Protein AF-A0A7W9F3B0-F1 (afdb_monomer)

Mean predicted aligned error: 16.73 Å

Sequence (285 aa):
MFGFSFVMSVLSQIEAAGILVLMAGGVAWFCYAWRKRARRHVDLPSSPHMRTPRAAGETGALSTGRYDLSVAEVGRRVARLALFAVLLFLMASTVSAMAPLWLLGIVVFALAILTVARLFGDRTMLRFDDRTLTVRGLLGEATMRWDDVGDMVIRKASFLSLPTLFSSGTRRNIQVTARINRLGGPERLLIPYPLLGIGEDGLVELYETLTTVLAGGSPPAVVSGTADVAPTAPNARGDDTASTPFDPDGSISRYLAGRDQATLIPRQEVTSTSRPMFGRKTIRH

pLDDT: mean 71.01, std 18.75, range [35.59, 96.12]

Secondary structure (DSSP, 8-state):
-HHHHHHHHHHTT-SHHHHHHHHHHHHHHHHHHHHHHHHTTTTS------PPPSSTT-GGGTTTTEEE--HHHHHHHHHHHHHHHHHHHHHHHH-TT-HHHHHHHHHHHHHHHHHHHHHHS--EEEEE-SSEEEEE-SS-EEEEEGGGEEEEEEEE--TT-HHHHHHHSSSEEEEEEES--TTSS-SEEEE-HHHHT--HHHHHHHHHHHHHHHTTPPPP-------------S-------------HHHHHHHHHHHHHHHHTS--------------------

Solvent-accessible surface area (backbone atoms only — not comparable to full-atom values): 16862 Å² total; per-residue (Å²): 113,72,68,58,55,50,52,50,54,44,65,75,65,54,52,70,67,44,53,52,52,50,48,52,50,49,51,53,49,50,54,50,54,47,54,56,51,55,63,73,64,61,87,53,84,77,70,77,86,74,77,75,63,91,48,94,78,54,75,79,40,74,87,63,40,50,43,49,52,26,66,67,47,42,50,54,49,33,52,54,32,40,53,51,16,53,51,30,43,56,60,24,63,79,37,86,88,33,57,70,45,38,55,50,16,51,53,38,35,52,51,24,50,46,54,52,53,38,67,76,52,74,41,59,34,35,38,36,58,99,59,38,42,33,36,40,38,63,77,47,75,41,48,37,43,48,93,31,55,72,48,77,45,82,42,75,52,58,97,80,43,55,69,50,36,52,38,35,70,38,47,49,24,43,36,39,32,30,86,55,38,92,74,75,38,65,44,63,46,56,43,33,49,66,42,43,53,47,55,72,69,52,47,51,52,50,50,53,45,56,51,33,44,62,70,70,40,77,62,81,79,74,77,70,82,70,72,81,72,69,91,69,78,96,82,80,92,76,88,79,92,71,79,80,74,90,54,69,66,67,50,53,52,51,52,50,52,52,52,56,54,61,71,64,56,76,76,77,76,77,73,82,75,73,80,85,88,80,80,86,80,81,87,75,135

Radius of gyration: 26.42 Å; Cα contacts (8 Å, |Δi|>4): 288; chains: 1; bounding box: 61×102×73 Å

Foldseek 3Di:
DVVVVVVVVLVVPDQLVSVVVVLVVVLVVVLVVLLVVQVVPVPPPDDPDDDQPPDPPPPPCQPFVWFFFDPVLLVVQLVVLLVQLVVLSVVCSVPVVPPVSPVVSVLSNVLSSLSVSCVSHGRTQWTDDLFKTWGAFSVGIFMATLVQFDDWDWFQADPPPSVLCRGHVHRTFTWTAGPDGPVPGDRIDTRPVSRSVDDPVVVVVSVVQSVCSSLSHDRPPPPPPPPPPPCDDDDDDDDDPDDDDDDPVVVVVVVVVSVVVSVPPPPPPPPPPDDPDDDPDDDDD

Organism: NCBI:txid1843237

Structure (mmCIF, N/CA/C/O backbone):
data_AF-A0A7W9F3B0-F1
#
_entry.id   AF-A0A7W9F3B0-F1
#
loop_
_atom_site.group_PDB
_atom_site.id
_atom_site.type_symbol
_atom_site.label_atom_id
_atom_site.label_alt_id
_atom_site.label_comp_id
_atom_site.label_asym_id
_atom_site.label_entity_id
_atom_site.label_seq_id
_atom_site.pdbx_PDB_ins_code
_atom_site.Cartn_x
_atom_site.Cartn_y
_atom_site.Cartn_z
_atom_site.occupancy
_atom_site.B_iso_or_equiv
_atom_site.auth_seq_id
_atom_site.auth_comp_id
_atom_site.auth_asym_id
_atom_site.auth_atom_id
_atom_site.pdbx_PDB_model_num
ATOM 1 N N . MET A 1 1 ? 1.883 -15.053 -37.258 1.0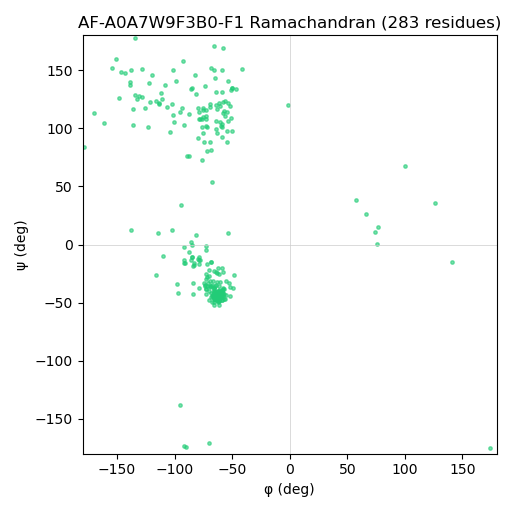0 48.94 1 MET A N 1
ATOM 2 C CA . MET A 1 1 ? 3.329 -15.374 -37.296 1.00 48.94 1 MET A CA 1
ATOM 3 C C . MET A 1 1 ? 4.239 -14.144 -37.227 1.00 48.94 1 MET A C 1
ATOM 5 O O . MET A 1 1 ? 5.239 -14.229 -36.534 1.00 48.94 1 MET A O 1
ATOM 9 N N . PHE A 1 2 ? 3.876 -12.987 -37.799 1.00 44.97 2 PHE A N 1
ATOM 10 C CA . PHE A 1 2 ? 4.679 -11.746 -37.725 1.00 44.97 2 PHE A CA 1
ATOM 11 C C . PHE A 1 2 ? 5.046 -11.250 -36.308 1.00 44.97 2 PHE A C 1
ATOM 13 O O . PHE A 1 2 ? 6.123 -10.698 -36.116 1.00 44.97 2 PHE A O 1
ATOM 20 N N . GLY A 1 3 ? 4.204 -11.488 -35.296 1.00 47.28 3 GLY A N 1
ATOM 21 C CA . GLY A 1 3 ? 4.498 -11.066 -33.919 1.00 47.28 3 GLY A CA 1
ATOM 22 C C . GLY A 1 3 ? 5.648 -11.831 -33.250 1.00 47.28 3 GLY A C 1
ATOM 23 O O . GLY A 1 3 ? 6.372 -11.253 -32.450 1.00 47.28 3 GLY A O 1
ATOM 24 N N . PHE A 1 4 ? 5.860 -13.108 -33.592 1.00 50.44 4 PHE A N 1
ATOM 25 C CA . PHE A 1 4 ? 6.901 -13.930 -32.961 1.00 50.44 4 PHE A CA 1
ATOM 26 C C . PHE A 1 4 ? 8.288 -13.615 -33.532 1.00 50.44 4 PHE A C 1
ATOM 28 O O . PHE A 1 4 ? 9.256 -13.520 -32.786 1.00 50.44 4 PHE A O 1
ATOM 35 N N . SER A 1 5 ? 8.369 -13.357 -34.840 1.00 47.69 5 SER A N 1
ATOM 36 C CA . SER A 1 5 ? 9.594 -12.915 -35.514 1.00 47.69 5 SER A CA 1
ATOM 37 C C . SER A 1 5 ? 10.035 -11.526 -35.047 1.00 47.69 5 SER A C 1
ATOM 39 O O . SER A 1 5 ? 11.224 -11.306 -34.861 1.00 47.69 5 SER A O 1
ATOM 41 N N . PHE A 1 6 ? 9.092 -10.612 -34.786 1.00 60.94 6 PHE A N 1
ATOM 42 C CA . PHE A 1 6 ? 9.395 -9.305 -34.193 1.00 60.94 6 PHE A CA 1
ATOM 43 C C . PHE A 1 6 ? 9.907 -9.442 -32.754 1.00 60.94 6 PHE A C 1
ATOM 45 O O . PHE A 1 6 ? 10.921 -8.852 -32.409 1.00 60.94 6 PHE A O 1
ATOM 52 N N . VAL A 1 7 ? 9.264 -10.275 -31.929 1.00 58.03 7 VAL A N 1
ATOM 53 C CA . VAL A 1 7 ? 9.712 -10.531 -30.551 1.00 58.03 7 VAL A CA 1
ATOM 54 C C . VAL A 1 7 ? 11.103 -11.171 -30.529 1.00 58.03 7 VAL A C 1
ATOM 56 O O . VAL A 1 7 ? 11.952 -10.708 -29.775 1.00 58.03 7 VAL A O 1
ATOM 59 N N . MET A 1 8 ? 11.370 -12.155 -31.394 1.00 53.88 8 MET A N 1
ATOM 60 C CA . MET A 1 8 ? 12.686 -12.800 -31.514 1.00 53.88 8 MET A CA 1
ATOM 61 C C . MET A 1 8 ? 13.760 -11.872 -32.102 1.00 53.88 8 MET A C 1
ATOM 63 O O . MET A 1 8 ? 14.898 -11.916 -31.650 1.00 53.88 8 MET A O 1
ATOM 67 N N . SER A 1 9 ? 13.407 -11.001 -33.053 1.00 50.78 9 SER A N 1
ATOM 68 C CA . SER A 1 9 ? 14.321 -10.005 -33.634 1.00 50.78 9 SER A CA 1
ATOM 69 C C . SER A 1 9 ? 14.650 -8.877 -32.661 1.00 50.78 9 SER A C 1
ATOM 71 O O . SER A 1 9 ? 15.774 -8.381 -32.665 1.00 50.78 9 SER A O 1
ATOM 73 N N . VAL A 1 10 ? 13.686 -8.472 -31.828 1.00 53.53 10 VAL A N 1
ATOM 74 C CA . VAL A 1 10 ? 13.944 -7.551 -30.723 1.00 53.53 10 VAL A CA 1
ATOM 75 C C . VAL A 1 10 ? 14.859 -8.261 -29.734 1.00 53.53 10 VAL A C 1
ATOM 77 O O . VAL A 1 10 ? 15.932 -7.729 -29.504 1.00 53.53 10 VAL A O 1
ATOM 80 N N . LEU A 1 11 ? 14.523 -9.485 -29.283 1.00 51.19 11 LEU A N 1
ATOM 81 C CA . LEU A 1 11 ? 15.326 -10.348 -28.388 1.00 51.19 11 LEU A CA 1
ATOM 82 C C . LEU A 1 11 ? 16.777 -10.571 -28.837 1.00 51.19 11 LEU A C 1
ATOM 84 O O . LEU A 1 11 ? 17.661 -10.596 -27.985 1.00 51.19 11 LEU A O 1
ATOM 88 N N . SER A 1 12 ? 17.042 -10.690 -30.140 1.00 52.50 12 SER A N 1
ATOM 89 C CA . SER A 1 12 ? 18.398 -10.901 -30.662 1.00 52.50 12 SER A CA 1
ATOM 90 C C . SER A 1 12 ? 19.250 -9.628 -30.751 1.00 52.50 12 SER A C 1
ATOM 92 O O . SER A 1 12 ? 20.452 -9.735 -30.972 1.00 52.50 12 SER A O 1
ATOM 94 N N . GLN A 1 13 ? 18.657 -8.437 -30.599 1.00 55.41 13 GLN A N 1
ATOM 95 C CA . GLN A 1 13 ? 19.348 -7.135 -30.628 1.00 55.41 13 GLN A CA 1
ATOM 96 C C . GLN A 1 13 ? 19.309 -6.398 -29.277 1.00 55.41 13 GLN A C 1
ATOM 98 O O . GLN A 1 13 ? 19.654 -5.219 -29.207 1.00 55.41 13 GLN A O 1
ATOM 103 N N . ILE A 1 14 ? 18.862 -7.051 -28.198 1.00 51.50 14 ILE A N 1
ATOM 104 C CA . ILE A 1 14 ? 18.608 -6.383 -26.916 1.00 51.50 14 ILE A CA 1
ATOM 105 C C . ILE A 1 14 ? 19.911 -6.035 -26.193 1.00 51.50 14 ILE A C 1
ATOM 107 O O . ILE A 1 14 ? 20.377 -6.740 -25.301 1.00 51.50 14 ILE A O 1
ATOM 111 N N . GLU A 1 15 ? 20.432 -4.859 -26.508 1.00 63.22 15 GLU A N 1
ATOM 112 C CA . GLU A 1 15 ? 21.003 -3.977 -25.497 1.00 63.22 15 GLU A CA 1
ATOM 113 C C . GLU A 1 15 ? 19.889 -3.494 -24.542 1.00 63.22 15 GLU A C 1
ATOM 115 O O . GLU A 1 15 ? 18.695 -3.696 -24.784 1.00 63.22 15 GLU A O 1
ATOM 120 N N . ALA A 1 16 ? 20.246 -2.824 -23.443 1.00 56.97 16 ALA A N 1
ATOM 121 C CA . ALA A 1 16 ? 19.311 -2.391 -22.393 1.00 56.97 16 ALA A CA 1
ATOM 122 C C . ALA A 1 16 ? 18.040 -1.662 -22.901 1.00 56.97 16 ALA A C 1
ATOM 124 O O . ALA A 1 16 ? 16.985 -1.739 -22.263 1.00 56.97 16 ALA A O 1
ATOM 125 N N . ALA A 1 17 ? 18.104 -1.014 -24.070 1.00 60.69 17 ALA A N 1
ATOM 126 C CA . ALA A 1 17 ? 16.976 -0.362 -24.733 1.00 60.69 17 ALA A CA 1
ATOM 127 C C . ALA A 1 17 ? 15.832 -1.325 -25.114 1.00 60.69 17 ALA A C 1
ATOM 129 O O . ALA A 1 17 ? 14.661 -0.987 -24.926 1.00 60.69 17 ALA A O 1
ATOM 130 N N . GLY A 1 18 ? 16.131 -2.543 -25.579 1.00 65.69 18 GLY A N 1
ATOM 131 C CA . GLY A 1 18 ? 15.095 -3.519 -25.945 1.00 65.69 18 GLY A CA 1
ATOM 132 C C . GLY A 1 18 ? 14.290 -4.003 -24.734 1.00 65.69 18 GLY A C 1
ATOM 133 O O . GLY A 1 18 ? 13.083 -4.234 -24.832 1.00 65.69 18 GLY A O 1
ATOM 134 N N . ILE A 1 19 ? 14.927 -4.064 -23.559 1.00 67.44 19 ILE A N 1
ATOM 135 C CA . ILE A 1 19 ? 14.263 -4.460 -22.309 1.00 67.44 19 ILE A CA 1
ATOM 136 C C . ILE A 1 19 ? 13.344 -3.349 -21.818 1.00 67.44 19 ILE A C 1
ATOM 138 O O . ILE A 1 19 ? 12.238 -3.635 -21.368 1.00 67.44 19 ILE A O 1
ATOM 142 N N . LEU A 1 20 ? 13.747 -2.085 -21.966 1.00 64.44 20 LEU A N 1
ATOM 143 C CA . LEU A 1 20 ? 12.882 -0.945 -21.659 1.00 64.44 20 LEU A CA 1
ATOM 144 C C . LEU A 1 20 ? 11.636 -0.920 -22.554 1.00 64.44 20 LEU A C 1
ATOM 146 O O . LEU A 1 20 ? 10.539 -0.678 -22.052 1.00 64.44 20 LEU A O 1
ATOM 150 N N . VAL A 1 21 ? 11.773 -1.229 -23.848 1.00 68.88 21 VAL A N 1
ATOM 151 C CA . VAL A 1 21 ? 10.629 -1.321 -24.772 1.00 68.88 21 VAL A CA 1
ATOM 152 C C . VAL A 1 21 ? 9.710 -2.490 -24.406 1.00 68.88 21 VAL A C 1
ATOM 154 O O . VAL A 1 21 ? 8.493 -2.310 -24.357 1.00 68.88 21 VAL A O 1
ATOM 157 N N . LEU A 1 22 ? 10.262 -3.664 -24.079 1.00 70.12 22 LEU A N 1
ATOM 158 C CA . LEU A 1 22 ? 9.478 -4.811 -23.599 1.00 70.12 22 LEU A CA 1
ATOM 159 C C . LEU A 1 22 ? 8.766 -4.512 -22.278 1.00 70.12 22 LEU A C 1
ATOM 161 O O . LEU A 1 22 ? 7.597 -4.858 -22.119 1.00 70.12 22 LEU A O 1
ATOM 165 N N . MET A 1 23 ? 9.442 -3.835 -21.352 1.00 66.50 23 MET A N 1
ATOM 166 C CA . MET A 1 23 ? 8.874 -3.381 -20.085 1.00 66.50 23 MET A CA 1
ATOM 167 C C . MET A 1 23 ? 7.720 -2.412 -20.333 1.00 66.50 23 MET A C 1
ATOM 169 O O . MET A 1 23 ? 6.619 -2.656 -19.849 1.00 66.50 23 MET A O 1
ATOM 173 N N . ALA A 1 24 ? 7.928 -1.364 -21.135 1.00 67.94 24 ALA A N 1
ATOM 174 C CA . ALA A 1 24 ? 6.897 -0.388 -21.482 1.00 67.94 24 ALA A CA 1
ATOM 175 C C . ALA A 1 24 ? 5.700 -1.038 -22.195 1.00 67.94 24 ALA A C 1
ATOM 177 O O . ALA A 1 24 ? 4.550 -0.772 -21.839 1.00 67.94 24 ALA A O 1
ATOM 178 N N . GLY A 1 25 ? 5.958 -1.940 -23.147 1.00 70.06 25 GLY A N 1
ATOM 179 C CA . GLY A 1 25 ? 4.931 -2.724 -23.830 1.00 70.06 25 GLY A CA 1
ATOM 180 C C . GLY A 1 25 ? 4.165 -3.644 -22.877 1.00 70.06 25 GLY A C 1
ATOM 181 O O . GLY A 1 25 ? 2.937 -3.703 -22.933 1.00 70.06 25 GLY A O 1
ATOM 182 N N . GLY A 1 26 ? 4.867 -4.294 -21.946 1.00 72.81 26 GLY A N 1
ATOM 183 C CA . GLY A 1 26 ? 4.283 -5.113 -20.886 1.00 72.81 26 GLY A CA 1
ATOM 184 C C . GLY A 1 26 ? 3.398 -4.300 -19.943 1.00 72.81 26 GLY A C 1
ATOM 185 O O . GLY A 1 26 ? 2.279 -4.719 -19.656 1.00 72.81 26 GLY A O 1
ATOM 186 N N . VAL A 1 27 ? 3.839 -3.105 -19.530 1.00 68.62 27 VAL A N 1
ATOM 187 C CA . VAL A 1 27 ? 3.032 -2.173 -18.722 1.00 68.62 27 VAL A CA 1
ATOM 188 C C . VAL A 1 27 ? 1.785 -1.748 -19.486 1.00 68.62 27 VAL A C 1
ATOM 190 O O . VAL A 1 27 ? 0.683 -1.816 -18.946 1.00 68.62 27 VAL A O 1
ATOM 193 N N . ALA A 1 28 ? 1.937 -1.331 -20.744 1.00 67.56 28 ALA A N 1
ATOM 194 C CA . ALA A 1 28 ? 0.826 -0.879 -21.574 1.00 67.56 28 ALA A CA 1
ATOM 195 C C . ALA A 1 28 ? -0.204 -1.998 -21.786 1.00 67.56 28 ALA A C 1
ATOM 197 O O . ALA A 1 28 ? -1.406 -1.776 -21.609 1.00 67.56 28 ALA A O 1
ATOM 198 N N . TRP A 1 29 ? 0.259 -3.214 -22.090 1.00 76.88 29 TRP A N 1
ATOM 199 C CA . TRP A 1 29 ? -0.597 -4.388 -22.236 1.00 76.88 29 TRP A CA 1
ATOM 200 C C . TRP A 1 29 ? -1.272 -4.778 -20.921 1.00 76.88 29 TRP A C 1
ATOM 202 O O . TRP A 1 29 ? -2.476 -5.024 -20.917 1.00 76.88 29 TRP A O 1
ATOM 212 N N . PHE A 1 30 ? -0.546 -4.778 -19.802 1.00 73.50 30 PHE A N 1
ATOM 213 C CA . PHE A 1 30 ? -1.097 -5.075 -18.482 1.00 73.50 30 PHE A CA 1
ATOM 214 C C . PHE A 1 30 ? -2.171 -4.059 -18.078 1.00 73.50 30 PHE A C 1
ATOM 216 O O . PHE A 1 30 ? -3.283 -4.451 -17.727 1.00 73.50 30 PHE A O 1
ATOM 223 N N . CYS A 1 31 ? -1.895 -2.759 -18.219 1.00 68.88 31 CYS A N 1
ATOM 224 C CA . CYS A 1 31 ? -2.870 -1.690 -17.996 1.00 68.88 31 CYS A CA 1
ATOM 225 C C . CYS A 1 31 ? -4.100 -1.846 -18.907 1.00 68.88 31 CYS A C 1
ATOM 227 O O . CYS A 1 31 ? -5.234 -1.692 -18.449 1.00 68.88 31 CYS A O 1
ATOM 229 N N . TYR A 1 32 ? -3.904 -2.196 -20.182 1.00 72.12 32 TYR A N 1
ATOM 230 C CA . TYR A 1 32 ? -4.994 -2.446 -21.127 1.00 72.12 32 TYR A CA 1
ATOM 231 C C . TYR A 1 32 ? -5.836 -3.676 -20.743 1.00 72.12 32 TYR A C 1
ATOM 233 O O . TYR A 1 32 ? -7.065 -3.587 -20.668 1.00 72.12 32 TYR A O 1
ATOM 241 N N . ALA A 1 33 ? -5.195 -4.812 -20.457 1.00 74.88 33 ALA A N 1
ATOM 242 C CA . ALA A 1 33 ? -5.844 -6.062 -20.068 1.00 74.88 33 ALA A CA 1
ATOM 243 C C . ALA A 1 33 ? -6.607 -5.910 -18.747 1.00 74.88 33 ALA A C 1
ATOM 245 O O . ALA A 1 33 ? -7.751 -6.360 -18.631 1.00 74.88 33 ALA A O 1
ATOM 246 N N . TRP A 1 34 ? -6.018 -5.205 -17.780 1.00 68.19 34 TRP A N 1
ATOM 247 C CA . TRP A 1 34 ? -6.656 -4.903 -16.505 1.00 68.19 34 TRP A CA 1
ATOM 248 C C . TRP A 1 34 ? -7.856 -3.976 -16.685 1.00 68.19 34 TRP A C 1
ATOM 250 O O . TRP A 1 34 ? -8.940 -4.284 -16.192 1.00 68.19 34 TRP A O 1
ATOM 260 N N . ARG A 1 35 ? -7.725 -2.890 -17.461 1.00 71.75 35 ARG A N 1
ATOM 261 C CA . ARG A 1 35 ? -8.851 -1.994 -17.783 1.00 71.75 35 ARG A CA 1
ATOM 262 C C . ARG A 1 35 ? -9.986 -2.7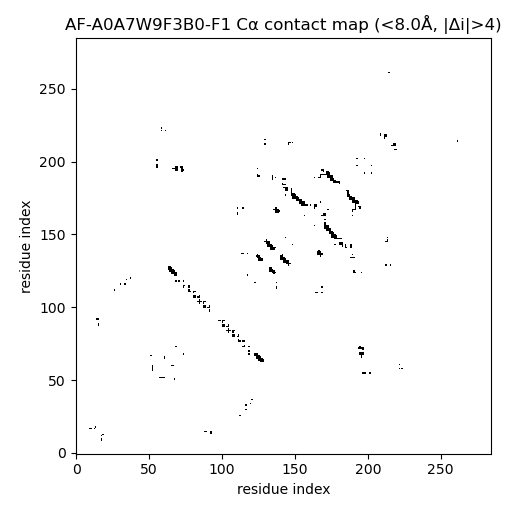50 -18.475 1.00 71.75 35 ARG A C 1
ATOM 264 O O . ARG A 1 35 ? -11.154 -2.494 -18.192 1.00 71.75 35 ARG A O 1
ATOM 271 N N . LYS A 1 36 ? -9.658 -3.703 -19.353 1.00 74.75 36 LYS A N 1
ATOM 272 C CA . LYS A 1 36 ? -10.640 -4.581 -20.005 1.00 74.75 36 LYS A CA 1
ATOM 273 C C . LYS A 1 36 ? -11.335 -5.508 -19.003 1.00 74.75 36 LYS A C 1
ATOM 275 O O . LYS A 1 36 ? -12.528 -5.738 -19.157 1.00 74.75 36 LYS A O 1
ATOM 280 N N . ARG A 1 37 ? -10.627 -6.025 -17.991 1.00 71.62 37 ARG A N 1
ATOM 281 C CA . ARG A 1 37 ? -11.198 -6.883 -16.935 1.00 71.62 37 ARG A CA 1
ATOM 282 C C . ARG A 1 37 ? -12.073 -6.096 -15.962 1.00 71.62 37 ARG A C 1
ATOM 284 O O . ARG A 1 37 ? -13.170 -6.545 -15.660 1.00 71.62 37 ARG A O 1
ATOM 291 N N . ALA A 1 38 ? -11.636 -4.905 -15.555 1.00 61.31 38 ALA A N 1
ATOM 292 C CA . ALA A 1 38 ? -12.405 -4.009 -14.695 1.00 61.31 38 ALA A CA 1
ATOM 293 C C . ALA A 1 38 ? -13.767 -3.666 -15.315 1.00 61.31 38 ALA A C 1
ATOM 295 O O . ALA A 1 38 ? -14.781 -3.766 -14.639 1.00 61.31 38 ALA A O 1
ATOM 296 N N . ARG A 1 39 ? -13.811 -3.382 -16.627 1.00 65.00 39 ARG A N 1
ATOM 297 C CA . ARG A 1 39 ? -15.068 -3.122 -17.352 1.00 65.00 39 ARG A CA 1
ATOM 298 C C . ARG A 1 39 ? -16.039 -4.306 -17.387 1.00 65.00 39 ARG A C 1
ATOM 300 O O . ARG A 1 39 ? -17.226 -4.072 -17.542 1.00 65.00 39 ARG A O 1
ATOM 307 N N . ARG A 1 40 ? -15.573 -5.554 -17.242 1.00 66.50 40 ARG A N 1
ATOM 308 C CA . ARG A 1 40 ? -16.460 -6.736 -17.217 1.00 66.50 40 ARG A CA 1
ATOM 309 C C . ARG A 1 40 ? -17.178 -6.931 -15.881 1.00 66.50 40 ARG A C 1
ATOM 311 O O . ARG A 1 40 ? -18.098 -7.728 -15.821 1.00 66.50 40 ARG A O 1
ATOM 318 N N . HIS A 1 41 ? -16.755 -6.237 -14.825 1.00 47.03 41 HIS A N 1
ATOM 319 C CA . HIS A 1 41 ? -17.384 -6.303 -13.503 1.00 47.03 41 HIS A CA 1
ATOM 320 C C . HIS A 1 41 ? -18.287 -5.087 -13.211 1.00 47.03 41 HIS A C 1
ATOM 322 O O . HIS A 1 41 ? -18.682 -4.890 -12.067 1.00 47.03 41 HIS A O 1
ATOM 328 N N . VAL A 1 42 ? -18.609 -4.268 -14.224 1.00 49.31 42 VAL A N 1
ATOM 329 C CA . VAL A 1 42 ? -19.394 -3.022 -14.080 1.00 49.31 42 VAL A CA 1
ATOM 330 C C . VAL A 1 42 ? -20.915 -3.255 -14.104 1.00 49.31 42 VAL A C 1
ATOM 332 O O . VAL A 1 42 ? -21.666 -2.319 -13.876 1.00 49.31 42 VAL A O 1
ATOM 335 N N . ASP A 1 43 ? -21.388 -4.494 -14.251 1.00 43.19 43 ASP A N 1
ATOM 336 C CA . ASP A 1 43 ? -22.828 -4.806 -14.152 1.00 43.19 43 ASP A CA 1
ATOM 337 C C . ASP A 1 43 ? -23.334 -4.941 -12.697 1.00 43.19 43 ASP A C 1
ATOM 339 O O . ASP A 1 43 ? -24.474 -5.331 -12.456 1.00 43.19 43 ASP A O 1
ATOM 343 N N . LEU A 1 44 ? -22.505 -4.606 -11.702 1.00 48.56 44 LEU A N 1
ATOM 344 C CA . LEU A 1 44 ? -22.953 -4.411 -10.321 1.00 48.56 44 LEU A CA 1
ATOM 345 C C . LEU A 1 44 ? -23.468 -2.972 -10.163 1.00 48.56 44 LEU A C 1
ATOM 347 O O . LEU A 1 44 ? -22.791 -2.051 -10.627 1.00 48.56 44 LEU A O 1
ATOM 351 N N . PRO A 1 45 ? -24.630 -2.756 -9.512 1.00 37.78 45 PRO A N 1
ATOM 352 C CA . PRO A 1 45 ? -25.239 -1.438 -9.382 1.00 37.78 45 PRO A CA 1
ATOM 353 C C . PRO A 1 45 ? -24.211 -0.460 -8.826 1.00 37.78 45 PRO A C 1
ATOM 355 O O . PRO A 1 45 ? -23.656 -0.655 -7.744 1.00 37.78 45 PRO A O 1
ATOM 358 N N . SER A 1 46 ? -23.924 0.568 -9.620 1.00 40.12 46 SER A N 1
ATOM 359 C CA . SER A 1 46 ? -22.994 1.631 -9.284 1.00 40.12 46 SER A CA 1
ATOM 360 C C . SER A 1 46 ? -23.398 2.230 -7.944 1.00 40.12 46 SER A C 1
ATOM 362 O O . SER A 1 46 ? -24.389 2.959 -7.865 1.00 40.12 46 SER A O 1
ATOM 364 N N . SER A 1 47 ? -22.636 1.923 -6.891 1.00 45.19 47 SER A N 1
ATOM 365 C CA . SER A 1 47 ? -22.719 2.680 -5.649 1.00 45.19 47 SER A CA 1
ATOM 366 C C . SER A 1 47 ? -22.603 4.171 -5.984 1.00 45.19 47 SER A C 1
ATOM 368 O O . SER A 1 47 ? -21.758 4.536 -6.815 1.00 45.19 47 SER A O 1
ATOM 370 N N . PRO A 1 48 ? -23.460 5.019 -5.389 1.00 42.31 48 PRO A N 1
ATOM 371 C CA . PRO A 1 48 ? -23.504 6.444 -5.681 1.00 42.31 48 PRO A CA 1
ATOM 372 C C . PRO A 1 48 ? -22.098 7.025 -5.561 1.00 42.31 48 PRO A C 1
ATOM 374 O O . PRO A 1 48 ? -21.364 6.705 -4.627 1.00 42.31 48 PRO A O 1
ATOM 377 N N . HIS A 1 49 ? -21.707 7.810 -6.565 1.00 38.97 49 HIS A N 1
ATOM 378 C CA . HIS A 1 49 ? -20.380 8.395 -6.703 1.00 38.97 49 HIS A CA 1
ATOM 379 C C . HIS A 1 49 ? -19.944 9.112 -5.419 1.00 38.97 49 HIS A C 1
ATOM 381 O O . HIS A 1 49 ? -20.293 10.265 -5.177 1.00 38.97 49 HIS A O 1
ATOM 387 N N . MET A 1 50 ? -19.149 8.415 -4.609 1.00 43.59 50 MET A N 1
ATOM 388 C CA . MET A 1 50 ? -18.472 8.973 -3.449 1.00 43.59 50 MET A CA 1
ATOM 389 C C . MET A 1 50 ? -17.343 9.866 -3.964 1.00 43.59 50 MET A C 1
ATOM 391 O O . MET A 1 50 ? -16.424 9.402 -4.645 1.00 43.59 50 MET A O 1
ATOM 395 N N . ARG A 1 51 ? -17.445 11.171 -3.693 1.00 39.38 51 ARG A N 1
ATOM 396 C CA . ARG A 1 51 ? -16.355 12.127 -3.909 1.00 39.38 51 ARG A CA 1
ATOM 397 C C . ARG A 1 51 ? -15.134 11.638 -3.134 1.00 39.38 51 ARG A C 1
ATOM 399 O O . ARG A 1 51 ? -15.206 11.459 -1.925 1.00 39.38 51 ARG A O 1
ATOM 406 N N . THR A 1 52 ? -14.014 11.455 -3.826 1.00 41.22 52 THR A N 1
ATOM 407 C CA . THR A 1 52 ? -12.711 11.318 -3.171 1.00 41.22 52 THR A CA 1
ATOM 408 C C . THR A 1 52 ? -12.429 12.614 -2.411 1.00 41.22 52 THR A C 1
ATOM 410 O O . THR A 1 52 ? -12.415 13.657 -3.078 1.00 41.22 52 THR A O 1
AT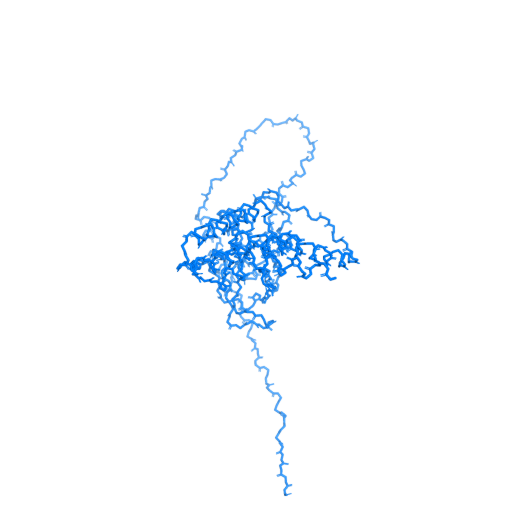OM 413 N N . PRO A 1 53 ? -12.208 12.577 -1.085 1.00 39.44 53 PRO A N 1
ATOM 414 C CA . PRO A 1 53 ? -11.903 13.774 -0.320 1.00 39.44 53 PRO A CA 1
ATOM 415 C C . PRO A 1 53 ? -10.645 14.435 -0.894 1.00 39.44 53 PRO A C 1
ATOM 417 O O . PRO A 1 53 ? -9.601 13.798 -1.062 1.00 39.44 53 PRO A O 1
ATOM 420 N N . ARG A 1 54 ? -10.772 15.699 -1.299 1.00 40.53 54 ARG A N 1
ATOM 421 C CA . ARG A 1 54 ? -9.747 16.456 -2.036 1.00 40.53 54 ARG A CA 1
ATOM 422 C C . ARG A 1 54 ? -8.711 17.095 -1.107 1.00 40.53 54 ARG A C 1
ATOM 424 O O . ARG A 1 54 ? -7.674 17.553 -1.582 1.00 40.53 54 ARG A O 1
ATOM 431 N N . ALA A 1 55 ? -8.976 17.080 0.196 1.00 42.06 55 ALA A N 1
ATOM 432 C CA . ALA A 1 55 ? -8.095 17.541 1.256 1.00 42.06 55 ALA A CA 1
ATOM 433 C C . ALA A 1 55 ? -8.291 16.675 2.510 1.00 42.06 55 ALA A C 1
ATOM 435 O O . ALA A 1 55 ? -9.397 16.192 2.766 1.00 42.06 55 ALA A O 1
ATOM 436 N N . ALA A 1 56 ? -7.223 16.500 3.295 1.00 40.41 56 ALA A N 1
ATOM 437 C CA . ALA A 1 56 ? -7.333 16.063 4.683 1.00 40.41 56 ALA A CA 1
ATOM 438 C C . ALA A 1 56 ? -8.207 17.101 5.413 1.00 40.41 56 ALA A C 1
ATOM 440 O O . ALA A 1 56 ? -7.766 18.225 5.629 1.00 40.41 56 ALA A O 1
ATOM 441 N N . GLY A 1 57 ? -9.484 16.771 5.624 1.00 42.66 57 GLY A N 1
ATOM 442 C CA . GLY A 1 57 ? -10.511 17.699 6.108 1.00 42.66 57 GLY A CA 1
ATOM 443 C C . GLY A 1 57 ? -11.893 17.546 5.457 1.00 42.66 57 GLY A C 1
ATOM 444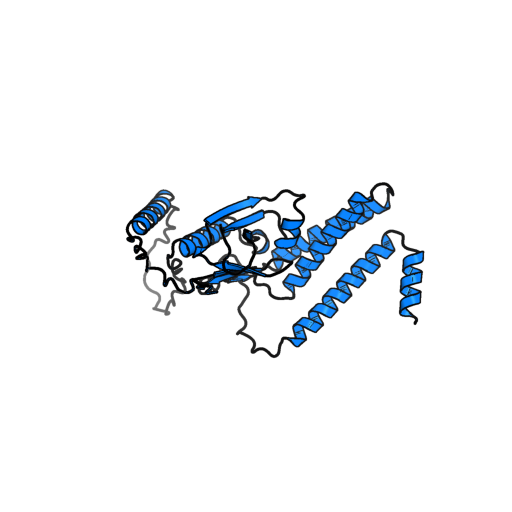 O O . GLY A 1 57 ? -12.866 18.047 6.009 1.00 42.66 57 GLY A O 1
ATOM 445 N N . GLU A 1 58 ? -12.041 16.836 4.329 1.00 42.19 58 GLU A N 1
ATOM 446 C CA . GLU A 1 58 ? -13.383 16.498 3.815 1.00 42.19 58 GLU A CA 1
ATOM 447 C C . GLU A 1 58 ? -13.965 15.300 4.593 1.00 42.19 58 GLU A C 1
ATOM 449 O O . GLU A 1 58 ? -13.762 14.129 4.271 1.00 42.19 58 GLU A O 1
ATOM 454 N N . THR A 1 59 ? -14.700 15.657 5.645 1.00 46.50 59 THR A N 1
ATOM 455 C CA . THR A 1 59 ? -15.373 14.898 6.718 1.00 46.50 59 THR A CA 1
ATOM 456 C C . THR A 1 59 ? -16.349 13.780 6.302 1.00 46.50 59 THR A C 1
ATOM 458 O O . THR A 1 59 ? -17.025 13.201 7.149 1.00 46.50 59 THR A O 1
ATOM 461 N N . GLY A 1 60 ? -16.412 13.399 5.023 1.00 41.00 60 GLY A N 1
ATOM 462 C CA . GLY A 1 60 ? -17.315 12.348 4.528 1.00 41.00 60 GLY A CA 1
ATOM 463 C C . GLY A 1 60 ? -16.854 10.904 4.785 1.00 41.00 60 GLY A C 1
ATOM 464 O O . GLY A 1 60 ? -17.644 9.976 4.629 1.00 41.00 60 GLY A O 1
ATOM 465 N N . ALA A 1 61 ? -15.593 10.694 5.179 1.00 43.50 61 ALA A N 1
ATOM 466 C CA . ALA A 1 61 ? -15.013 9.366 5.432 1.00 43.50 61 ALA A CA 1
ATOM 467 C C . ALA A 1 61 ? -15.280 8.817 6.853 1.00 43.50 61 ALA A C 1
ATOM 469 O O . ALA A 1 61 ? -15.028 7.640 7.118 1.00 43.50 61 ALA A O 1
ATOM 470 N N . LEU A 1 62 ? -15.802 9.652 7.758 1.00 50.22 62 LEU A N 1
ATOM 471 C CA . LEU A 1 62 ? -15.892 9.365 9.195 1.00 50.22 62 LEU A CA 1
ATOM 472 C C . LEU A 1 62 ? -17.111 8.521 9.601 1.00 50.22 62 LEU A C 1
ATOM 474 O O . LEU A 1 62 ? -17.105 7.947 10.683 1.00 50.22 62 LEU A O 1
ATOM 478 N N . SER A 1 63 ? -18.132 8.377 8.748 1.00 46.50 63 SER A N 1
ATOM 479 C CA . SER A 1 63 ? -19.335 7.594 9.087 1.00 46.50 63 SER A CA 1
ATOM 480 C C . SER A 1 63 ? -19.276 6.118 8.673 1.00 46.50 63 SER A C 1
ATOM 482 O O . SER A 1 63 ? -20.107 5.333 9.115 1.00 46.50 63 SER A O 1
ATOM 484 N N . THR A 1 64 ? -18.314 5.717 7.829 1.00 53.34 64 THR A N 1
ATOM 485 C CA . THR A 1 64 ? -18.170 4.321 7.343 1.00 53.34 64 THR A CA 1
ATOM 486 C C . THR A 1 64 ? -16.721 3.809 7.316 1.00 53.34 64 THR A C 1
ATOM 488 O O . THR A 1 64 ? -16.445 2.771 6.714 1.00 53.34 64 THR A O 1
ATOM 491 N N . GLY A 1 65 ? -15.786 4.529 7.949 1.00 71.81 65 GLY A N 1
ATOM 492 C CA . GLY A 1 65 ? -14.412 4.076 8.180 1.00 71.81 65 GLY A CA 1
ATOM 493 C C . GLY A 1 65 ? -13.625 3.701 6.922 1.00 71.81 65 GLY A C 1
ATOM 494 O O . GLY A 1 65 ? -12.885 2.715 6.911 1.00 71.81 65 GLY A O 1
ATOM 495 N N . ARG A 1 66 ? -13.795 4.443 5.823 1.00 85.88 66 ARG A N 1
ATOM 496 C CA . ARG A 1 66 ? -13.174 4.122 4.530 1.00 85.88 66 ARG A CA 1
ATOM 497 C C . ARG A 1 66 ? -12.151 5.181 4.132 1.00 85.88 66 ARG A C 1
ATOM 499 O O . ARG A 1 66 ? -12.506 6.334 3.922 1.00 85.88 66 ARG A O 1
ATOM 506 N N . TYR A 1 67 ? -10.901 4.764 3.948 1.00 85.31 67 TYR A N 1
ATOM 507 C CA . TYR A 1 67 ? -9.827 5.610 3.435 1.00 85.31 67 TYR A CA 1
ATOM 508 C C . TYR A 1 67 ? -9.356 5.127 2.064 1.00 85.31 67 TYR A C 1
ATOM 510 O O . TYR A 1 67 ? -8.880 3.994 1.893 1.00 85.31 67 TYR A O 1
ATOM 518 N N . ASP A 1 68 ? -9.458 6.030 1.094 1.00 86.62 68 ASP A N 1
ATOM 519 C CA . ASP A 1 68 ? -9.014 5.821 -0.276 1.00 86.62 68 ASP A CA 1
ATOM 520 C C . ASP A 1 68 ? -7.579 6.315 -0.492 1.00 86.62 68 ASP A C 1
ATOM 522 O O . ASP A 1 68 ? -7.048 7.168 0.219 1.00 86.62 68 ASP A O 1
ATOM 526 N N . LEU A 1 69 ? -6.940 5.767 -1.520 1.00 82.81 69 LEU A N 1
ATOM 527 C CA . LEU A 1 69 ? -5.644 6.218 -2.004 1.00 82.81 69 LEU A CA 1
ATOM 528 C C . LEU A 1 69 ? -5.701 7.648 -2.552 1.00 82.81 69 LEU A C 1
ATOM 530 O O . LEU A 1 69 ? -6.490 7.952 -3.453 1.00 82.81 69 LEU A O 1
ATOM 534 N N . SER A 1 70 ? -4.764 8.491 -2.113 1.00 82.75 70 SER A N 1
ATOM 535 C CA . SER A 1 70 ? -4.577 9.821 -2.692 1.00 82.75 70 SER A CA 1
ATOM 536 C C . SER A 1 70 ? -3.935 9.712 -4.076 1.00 82.75 70 SER A C 1
ATOM 538 O O . SER A 1 70 ? -2.756 9.381 -4.215 1.00 82.75 70 SER A O 1
ATOM 540 N N . VAL A 1 71 ? -4.701 10.018 -5.129 1.00 81.12 71 VAL A N 1
ATOM 541 C CA . VAL A 1 71 ? -4.227 9.943 -6.525 1.00 81.12 71 VAL A CA 1
ATOM 542 C C . VAL A 1 71 ? -2.981 10.807 -6.739 1.00 81.12 71 VAL A C 1
ATOM 544 O O . VAL A 1 71 ? -2.055 10.390 -7.435 1.00 81.12 71 VAL A O 1
ATOM 547 N N . ALA A 1 72 ? -2.934 11.985 -6.112 1.00 77.00 72 ALA A N 1
ATOM 548 C CA . ALA A 1 72 ? -1.810 12.906 -6.230 1.00 77.00 72 ALA A CA 1
ATOM 549 C C . ALA A 1 72 ? -0.538 12.339 -5.583 1.00 77.00 72 ALA A C 1
ATOM 551 O O . ALA A 1 72 ? 0.515 12.316 -6.223 1.00 77.00 72 ALA A O 1
ATOM 552 N N . GLU A 1 73 ? -0.624 11.842 -4.347 1.00 82.69 73 GLU A N 1
ATOM 553 C CA . GLU A 1 73 ? 0.547 11.299 -3.643 1.00 82.69 73 GLU A CA 1
ATOM 554 C C . GLU A 1 73 ? 1.047 10.008 -4.276 1.00 82.69 73 GLU A C 1
ATOM 556 O O . GLU A 1 73 ? 2.250 9.824 -4.493 1.00 82.69 73 GLU A O 1
ATOM 561 N N . VAL A 1 74 ? 0.121 9.129 -4.652 1.00 83.00 74 VAL A N 1
ATOM 562 C CA . VAL A 1 74 ? 0.471 7.892 -5.338 1.00 83.00 74 VAL A CA 1
ATOM 563 C C . VAL A 1 74 ? 1.092 8.195 -6.703 1.00 83.00 74 VAL A C 1
ATOM 565 O O . VAL A 1 74 ? 2.129 7.619 -7.028 1.00 83.00 74 VAL A O 1
ATOM 568 N N . GLY A 1 75 ? 0.541 9.143 -7.467 1.00 79.81 75 GLY A N 1
ATOM 569 C CA . GLY A 1 75 ? 1.100 9.579 -8.749 1.00 79.81 75 GLY A CA 1
ATOM 570 C C . GLY A 1 75 ? 2.526 10.124 -8.622 1.00 79.81 75 GLY A C 1
ATOM 571 O O . GLY A 1 75 ? 3.423 9.672 -9.337 1.00 79.81 75 GLY A O 1
ATOM 572 N N . ARG A 1 76 ? 2.779 11.020 -7.655 1.00 85.25 76 ARG A N 1
ATOM 573 C CA . ARG A 1 76 ? 4.138 11.526 -7.371 1.00 85.25 76 ARG A CA 1
ATOM 574 C C . ARG A 1 76 ? 5.095 10.398 -6.999 1.00 85.25 76 ARG A C 1
ATOM 576 O O . ARG A 1 76 ? 6.249 10.390 -7.428 1.00 85.25 76 ARG A O 1
ATOM 583 N N . ARG A 1 77 ? 4.636 9.436 -6.197 1.00 84.25 77 ARG A N 1
ATOM 584 C CA . ARG A 1 77 ? 5.465 8.311 -5.763 1.00 84.25 77 ARG A CA 1
ATOM 585 C C . ARG A 1 77 ? 5.802 7.369 -6.909 1.00 84.25 77 ARG A C 1
ATOM 587 O O . ARG A 1 77 ? 6.964 6.999 -7.048 1.00 84.25 77 ARG A O 1
ATOM 594 N N . VAL A 1 78 ? 4.819 7.018 -7.732 1.00 85.00 78 VAL A N 1
ATOM 595 C CA . VAL A 1 78 ? 5.023 6.232 -8.954 1.00 85.00 78 VAL A CA 1
ATOM 596 C C . VAL A 1 78 ? 6.033 6.927 -9.856 1.00 85.00 78 VAL A C 1
ATOM 598 O O . VAL A 1 78 ? 6.969 6.274 -10.303 1.00 85.00 78 VAL A O 1
ATOM 601 N N . ALA A 1 79 ? 5.899 8.239 -10.072 1.00 81.94 79 ALA A N 1
ATOM 602 C CA . ALA A 1 79 ? 6.835 8.997 -10.899 1.00 81.94 79 ALA A CA 1
ATOM 603 C C . ALA A 1 79 ? 8.272 8.918 -10.355 1.00 81.94 79 ALA A C 1
ATOM 605 O O . ALA A 1 79 ? 9.200 8.640 -11.111 1.00 81.94 79 ALA A O 1
ATOM 606 N N . ARG A 1 80 ? 8.459 9.071 -9.036 1.00 87.81 80 ARG A N 1
ATOM 607 C CA . ARG A 1 80 ? 9.777 8.919 -8.391 1.00 87.81 80 ARG A CA 1
ATOM 608 C C . ARG A 1 80 ? 10.339 7.502 -8.534 1.00 87.81 80 ARG A C 1
ATOM 610 O O . ARG A 1 80 ? 11.522 7.354 -8.819 1.00 87.81 80 ARG A O 1
ATOM 617 N N . LEU A 1 81 ? 9.512 6.472 -8.341 1.00 85.00 81 LEU A N 1
ATOM 618 C CA . LEU A 1 81 ? 9.932 5.073 -8.483 1.00 85.00 81 LEU A CA 1
ATOM 619 C C . LEU A 1 81 ? 10.298 4.743 -9.933 1.00 85.00 81 LEU A C 1
ATOM 621 O O . LEU A 1 81 ? 11.338 4.140 -10.170 1.00 85.00 81 LEU A O 1
ATOM 625 N N . ALA A 1 82 ? 9.484 5.172 -10.897 1.00 80.50 82 ALA A N 1
ATOM 626 C CA . ALA A 1 82 ? 9.739 4.967 -12.317 1.00 80.50 82 ALA A CA 1
ATOM 627 C C . ALA A 1 82 ? 11.027 5.673 -12.759 1.00 80.50 82 ALA A C 1
ATOM 629 O O . ALA A 1 82 ? 11.869 5.047 -13.397 1.00 80.50 82 ALA A O 1
ATOM 630 N N . LEU A 1 83 ? 11.224 6.933 -12.355 1.00 85.31 83 LEU A N 1
ATOM 631 C CA . LEU A 1 83 ? 12.454 7.675 -12.635 1.00 85.31 83 LEU A CA 1
ATOM 632 C C . LEU A 1 83 ? 13.682 6.969 -12.045 1.00 85.31 83 LEU A C 1
ATOM 634 O O . LEU A 1 83 ? 14.687 6.802 -12.732 1.00 85.31 83 LEU A O 1
ATOM 638 N N . PHE A 1 84 ? 13.588 6.512 -10.794 1.00 85.81 84 PHE A N 1
ATOM 639 C CA . PHE A 1 84 ? 14.672 5.780 -10.141 1.00 85.81 84 PHE A CA 1
ATOM 640 C C . PHE A 1 84 ? 14.978 4.452 -10.845 1.00 85.81 84 PHE A C 1
ATOM 642 O O . PHE A 1 84 ? 16.143 4.130 -11.055 1.00 85.81 84 PHE A O 1
ATOM 649 N N . ALA A 1 85 ? 13.953 3.703 -11.260 1.00 84.12 85 ALA A N 1
ATOM 650 C CA . ALA A 1 85 ? 14.133 2.472 -12.022 1.00 84.12 85 ALA A CA 1
ATOM 651 C C . ALA A 1 85 ? 14.829 2.731 -13.366 1.00 84.12 85 ALA A C 1
ATOM 653 O O . ALA A 1 85 ? 15.792 2.043 -13.687 1.00 84.12 85 ALA A O 1
ATOM 654 N N . VAL A 1 86 ? 14.395 3.746 -14.123 1.00 81.00 86 VAL A N 1
ATOM 655 C CA . VAL A 1 86 ? 15.027 4.130 -15.398 1.00 81.00 86 VAL A CA 1
ATOM 656 C C . VAL A 1 86 ? 16.494 4.506 -15.190 1.00 81.00 86 VAL A C 1
ATOM 658 O O . VAL A 1 86 ? 17.354 4.038 -15.933 1.00 81.00 86 VAL A O 1
ATOM 661 N N . LEU A 1 87 ? 16.800 5.286 -14.150 1.00 85.00 87 LEU A N 1
ATOM 662 C CA . LEU A 1 87 ? 18.177 5.646 -13.818 1.00 85.00 87 LEU A CA 1
ATOM 663 C C . LEU A 1 87 ? 19.026 4.409 -13.484 1.00 85.00 87 LEU A C 1
ATOM 665 O O . LEU A 1 87 ? 20.153 4.297 -13.962 1.00 85.00 87 LEU A O 1
ATOM 669 N N . LEU A 1 88 ? 18.480 3.462 -12.711 1.00 84.12 88 LEU A N 1
ATOM 670 C CA . LEU A 1 88 ? 19.153 2.194 -12.412 1.00 84.12 88 LEU A CA 1
ATOM 671 C C . LEU A 1 88 ? 19.428 1.377 -13.677 1.00 84.12 88 LEU A C 1
ATOM 673 O O . LEU A 1 88 ? 20.515 0.820 -13.806 1.00 84.12 88 LEU A O 1
ATOM 677 N N . PHE A 1 89 ? 18.483 1.330 -14.618 1.00 80.00 89 PHE A N 1
ATOM 678 C CA . PHE A 1 89 ? 18.676 0.637 -15.892 1.00 80.00 89 PHE A CA 1
ATOM 679 C C . PHE A 1 89 ? 19.791 1.266 -16.729 1.00 80.00 89 PHE A C 1
ATOM 681 O O . PHE A 1 89 ? 20.635 0.538 -17.249 1.00 80.00 89 PHE A O 1
ATOM 688 N N . LEU A 1 90 ? 19.832 2.598 -16.816 1.00 80.56 90 LEU A N 1
ATOM 689 C CA . LEU A 1 90 ? 20.893 3.314 -17.529 1.00 80.56 90 LEU A CA 1
ATOM 690 C C . LEU A 1 90 ? 22.266 3.042 -16.900 1.00 80.56 90 LEU A C 1
ATOM 692 O O . LEU A 1 90 ? 23.201 2.684 -17.612 1.00 80.56 90 LEU A O 1
ATOM 696 N N . MET A 1 91 ? 22.375 3.116 -15.572 1.00 81.75 91 MET A N 1
ATOM 697 C CA . MET A 1 91 ? 23.630 2.847 -14.856 1.00 81.75 91 MET A CA 1
ATOM 698 C C . MET A 1 91 ? 24.067 1.380 -14.945 1.00 81.75 91 MET A C 1
ATOM 700 O O . MET A 1 91 ? 25.255 1.091 -15.022 1.00 81.75 91 MET A O 1
ATOM 704 N N . ALA A 1 92 ? 23.123 0.439 -14.954 1.00 80.56 92 ALA A N 1
ATOM 705 C CA . ALA A 1 92 ? 23.439 -0.976 -15.120 1.00 80.56 92 ALA A CA 1
ATOM 706 C C . ALA A 1 92 ? 23.879 -1.313 -16.557 1.00 80.56 92 ALA A C 1
ATOM 708 O O . ALA A 1 92 ? 24.646 -2.250 -16.754 1.00 80.56 92 ALA A O 1
ATOM 709 N N . SER A 1 93 ? 23.419 -0.552 -17.558 1.00 71.81 93 SER A N 1
ATOM 710 C CA . SER A 1 93 ? 23.769 -0.778 -18.967 1.00 71.81 93 SER A CA 1
ATOM 711 C C . SER A 1 93 ? 25.205 -0.387 -19.321 1.00 71.81 93 SER A C 1
ATOM 713 O O . SER A 1 93 ? 25.778 -0.956 -20.245 1.00 71.81 93 SER A O 1
ATOM 715 N N . THR A 1 94 ? 25.812 0.537 -18.571 1.00 78.38 94 THR A N 1
ATOM 716 C CA . THR A 1 94 ? 27.184 1.004 -18.821 1.00 78.38 94 THR A CA 1
ATOM 717 C C . THR A 1 94 ? 28.253 0.091 -18.217 1.00 78.38 94 THR A C 1
ATOM 719 O O . THR A 1 94 ? 29.409 0.157 -18.629 1.00 78.38 94 THR A O 1
ATOM 722 N N . VAL A 1 95 ? 27.896 -0.774 -17.258 1.00 75.44 95 VAL A N 1
ATOM 723 C CA . VAL A 1 95 ? 28.841 -1.644 -16.539 1.00 75.44 95 VAL A CA 1
ATOM 724 C C . VAL A 1 95 ? 28.254 -3.053 -16.414 1.00 75.44 95 VAL A C 1
ATOM 726 O O . VAL A 1 95 ? 27.411 -3.304 -15.555 1.00 75.44 95 VAL A O 1
ATOM 729 N N . SER A 1 96 ? 28.723 -4.009 -17.227 1.00 66.31 96 SER A N 1
ATOM 730 C CA . SER A 1 96 ? 28.129 -5.363 -17.281 1.00 66.31 96 SER A CA 1
ATOM 731 C C . SER A 1 96 ? 28.206 -6.149 -15.959 1.00 66.31 96 SER A C 1
ATOM 733 O O . SER A 1 96 ? 27.395 -7.041 -15.723 1.00 66.31 96 SER A O 1
ATOM 735 N N . ALA A 1 97 ? 29.112 -5.778 -15.047 1.00 68.94 97 ALA A N 1
ATOM 736 C CA . ALA A 1 97 ? 29.230 -6.374 -13.712 1.00 68.94 97 ALA A CA 1
ATOM 737 C C . ALA A 1 97 ? 28.099 -5.969 -12.735 1.00 68.94 97 ALA A C 1
ATOM 739 O O . ALA A 1 97 ? 28.031 -6.483 -11.619 1.00 68.94 97 ALA A O 1
ATOM 740 N N . MET A 1 98 ? 27.190 -5.070 -13.130 1.00 78.38 98 MET A N 1
ATOM 741 C CA . MET A 1 98 ? 26.143 -4.507 -12.266 1.00 78.38 98 MET A CA 1
ATOM 742 C C . MET A 1 98 ? 24.795 -5.245 -12.352 1.00 78.38 98 MET A C 1
ATOM 744 O O . MET A 1 98 ? 23.730 -4.644 -12.186 1.00 78.38 98 MET A O 1
ATOM 748 N N . ALA A 1 99 ? 24.814 -6.567 -12.546 1.00 75.31 99 ALA A N 1
ATOM 749 C CA . ALA A 1 99 ? 23.607 -7.404 -12.542 1.00 75.31 99 ALA A CA 1
ATOM 750 C C . ALA A 1 99 ? 22.664 -7.173 -11.327 1.00 75.31 99 ALA A C 1
ATOM 752 O O . ALA A 1 99 ? 21.444 -7.136 -11.524 1.00 75.31 99 ALA A O 1
ATOM 753 N N . PRO A 1 100 ? 23.156 -6.927 -10.090 1.00 79.81 100 PRO A N 1
ATOM 754 C CA . PRO A 1 100 ? 22.284 -6.624 -8.950 1.00 79.81 100 PRO A CA 1
ATOM 755 C C . PRO A 1 100 ? 21.492 -5.316 -9.099 1.00 79.81 100 PRO A C 1
ATOM 757 O O . PRO A 1 100 ? 20.339 -5.246 -8.667 1.00 79.81 100 PRO A O 1
ATOM 760 N N . LEU A 1 101 ? 22.073 -4.284 -9.727 1.00 80.81 101 LEU A N 1
ATOM 761 C CA . LEU A 1 101 ? 21.377 -3.013 -9.975 1.00 80.81 101 LEU A CA 1
ATOM 762 C C . LEU A 1 101 ? 20.251 -3.193 -10.991 1.00 80.81 101 LEU A C 1
ATOM 764 O O . LEU A 1 101 ? 19.186 -2.594 -10.845 1.00 80.81 101 LEU A O 1
ATOM 768 N N . TRP A 1 102 ? 20.464 -4.063 -11.977 1.00 79.06 102 TRP A N 1
ATOM 769 C CA . TRP A 1 102 ? 19.467 -4.388 -12.987 1.00 79.06 102 TRP A CA 1
ATOM 770 C C . TRP A 1 102 ? 18.238 -5.079 -12.375 1.00 79.06 102 TRP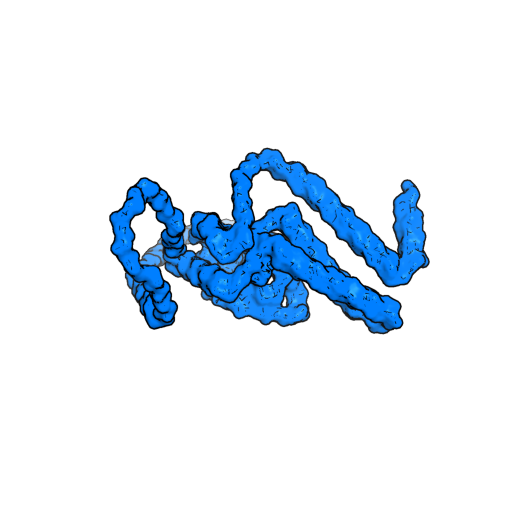 A C 1
ATOM 772 O O . TRP A 1 102 ? 17.102 -4.650 -12.590 1.00 79.06 102 TRP A O 1
ATOM 782 N N . LEU A 1 103 ? 18.464 -6.078 -11.513 1.00 81.62 103 LEU A N 1
ATOM 783 C CA . LEU A 1 103 ? 17.400 -6.738 -10.744 1.00 81.62 103 LEU A CA 1
ATOM 784 C C . LEU A 1 103 ? 16.654 -5.755 -9.834 1.00 81.62 103 LEU A C 1
ATOM 786 O O . LEU A 1 103 ? 15.423 -5.776 -9.774 1.00 81.62 103 LEU A O 1
ATOM 790 N N . LEU A 1 104 ? 17.380 -4.862 -9.156 1.00 84.00 104 LEU A N 1
ATOM 791 C CA . LEU A 1 104 ? 16.768 -3.820 -8.334 1.00 84.00 104 LEU A CA 1
ATOM 792 C C . LEU A 1 104 ? 15.894 -2.876 -9.176 1.00 84.00 104 LEU A C 1
ATOM 794 O O . LEU A 1 104 ? 14.783 -2.547 -8.760 1.00 84.00 104 LEU A O 1
ATOM 798 N N . GLY A 1 105 ? 16.362 -2.482 -10.364 1.00 83.44 105 GLY A N 1
ATOM 799 C CA . GLY A 1 105 ? 15.607 -1.667 -11.317 1.00 83.44 105 GLY A CA 1
ATOM 800 C C . GLY A 1 105 ? 14.284 -2.323 -11.712 1.00 83.44 105 GLY A C 1
ATOM 801 O O . GLY A 1 105 ? 13.234 -1.684 -11.622 1.00 83.44 105 GLY A O 1
ATOM 802 N N . ILE A 1 106 ? 14.310 -3.621 -12.037 1.00 82.81 106 ILE A N 1
ATOM 803 C CA . ILE A 1 106 ? 13.103 -4.412 -12.334 1.00 82.81 106 ILE A CA 1
ATOM 804 C C . ILE A 1 106 ? 12.138 -4.413 -11.150 1.00 82.81 106 ILE A C 1
ATOM 806 O O . ILE A 1 106 ? 10.945 -4.164 -11.323 1.00 82.81 106 ILE A O 1
ATOM 810 N N . VAL A 1 107 ? 12.640 -4.675 -9.943 1.00 84.31 107 VAL A N 1
ATOM 811 C CA . VAL A 1 107 ? 11.823 -4.734 -8.723 1.00 84.31 107 VAL A CA 1
ATOM 812 C C . VAL A 1 107 ? 11.138 -3.392 -8.450 1.00 84.31 107 VAL A C 1
ATOM 814 O O . VAL A 1 107 ? 9.935 -3.353 -8.182 1.00 84.31 107 VAL A O 1
ATOM 817 N N . VAL A 1 108 ? 11.874 -2.283 -8.557 1.00 86.00 108 VAL A N 1
ATOM 818 C CA . VAL A 1 108 ? 11.317 -0.933 -8.375 1.00 86.00 108 VAL A CA 1
ATOM 819 C C . VAL A 1 108 ? 10.282 -0.619 -9.455 1.00 86.00 108 VAL A C 1
ATOM 821 O O . VAL A 1 108 ? 9.227 -0.054 -9.155 1.00 86.00 108 VAL A O 1
ATOM 824 N N . PHE A 1 109 ? 10.553 -1.007 -10.698 1.00 84.00 109 PHE A N 1
ATOM 825 C CA . PHE A 1 109 ? 9.632 -0.796 -11.806 1.00 84.00 109 PHE A CA 1
ATOM 826 C C . PHE A 1 109 ? 8.334 -1.594 -11.626 1.00 84.00 109 PHE A C 1
ATOM 828 O O . PHE A 1 109 ? 7.243 -1.038 -11.754 1.00 84.00 109 PHE A O 1
ATOM 835 N N . ALA A 1 110 ? 8.431 -2.863 -11.225 1.00 84.69 110 ALA A N 1
ATOM 836 C CA . ALA A 1 110 ? 7.277 -3.699 -10.906 1.00 84.69 110 ALA A CA 1
ATOM 837 C C . ALA A 1 110 ? 6.420 -3.089 -9.784 1.00 84.69 110 ALA A C 1
ATOM 839 O O . ALA A 1 110 ? 5.194 -3.040 -9.902 1.00 84.69 110 ALA A O 1
ATOM 840 N N . LEU A 1 111 ? 7.045 -2.549 -8.731 1.00 85.44 111 LEU A N 1
ATOM 841 C CA . LEU A 1 111 ? 6.338 -1.824 -7.668 1.00 85.44 111 LEU A CA 1
ATOM 842 C C . LEU A 1 111 ? 5.599 -0.588 -8.199 1.00 85.44 111 LEU A C 1
ATOM 844 O O . LEU A 1 111 ? 4.459 -0.343 -7.795 1.00 85.44 111 LEU A O 1
ATOM 848 N N . ALA A 1 112 ? 6.210 0.174 -9.111 1.00 85.56 112 ALA A N 1
ATOM 849 C CA . ALA A 1 112 ? 5.563 1.324 -9.739 1.00 85.56 112 ALA A CA 1
ATOM 850 C C . ALA A 1 112 ? 4.317 0.894 -10.534 1.00 85.56 112 ALA A C 1
ATOM 852 O O . ALA A 1 112 ? 3.248 1.473 -10.344 1.00 85.56 112 ALA A O 1
ATOM 853 N N . ILE A 1 113 ? 4.416 -0.169 -11.340 1.00 84.12 113 ILE A N 1
ATOM 854 C CA . ILE A 1 113 ? 3.282 -0.714 -12.107 1.00 84.12 113 ILE A CA 1
ATOM 855 C C . ILE A 1 113 ? 2.165 -1.189 -11.180 1.00 84.12 113 ILE A C 1
ATOM 857 O O . ILE A 1 113 ? 1.010 -0.829 -11.394 1.00 84.12 113 ILE A O 1
ATOM 861 N N . LEU A 1 114 ? 2.487 -1.973 -10.148 1.00 84.44 114 LEU A N 1
ATOM 862 C CA . LEU A 1 114 ? 1.495 -2.483 -9.194 1.00 84.44 114 LEU A CA 1
ATOM 863 C C . LEU A 1 114 ? 0.751 -1.339 -8.498 1.00 84.44 114 LEU A C 1
ATOM 865 O O . LEU A 1 114 ? -0.468 -1.381 -8.334 1.00 84.44 114 LEU A O 1
ATOM 869 N N . THR A 1 115 ? 1.481 -0.283 -8.147 1.00 84.00 115 THR A N 1
ATOM 870 C CA . THR A 1 115 ? 0.916 0.919 -7.533 1.00 84.00 115 THR A CA 1
ATOM 871 C C . THR A 1 115 ? -0.033 1.653 -8.492 1.00 84.00 115 THR A C 1
ATOM 873 O O . THR A 1 115 ? -1.123 2.065 -8.092 1.00 84.00 115 THR A O 1
ATOM 876 N N . VAL A 1 116 ? 0.329 1.766 -9.775 1.00 83.38 116 VAL A N 1
ATOM 877 C CA . VAL A 1 116 ? -0.535 2.345 -10.821 1.00 83.38 116 VAL A CA 1
ATOM 878 C C . VAL A 1 116 ? -1.773 1.489 -11.064 1.00 83.38 116 VAL A C 1
ATOM 880 O O . VAL A 1 116 ? -2.885 2.009 -11.121 1.00 83.38 116 VAL A O 1
ATOM 883 N N . ALA A 1 117 ? -1.606 0.174 -11.177 1.00 80.94 117 ALA A N 1
ATOM 884 C CA . ALA A 1 117 ? -2.705 -0.759 -11.395 1.00 80.94 117 ALA A CA 1
ATOM 885 C C . ALA A 1 117 ? -3.753 -0.657 -10.282 1.00 80.94 117 ALA A C 1
ATOM 887 O O . ALA A 1 117 ? -4.956 -0.678 -10.547 1.00 80.94 117 ALA A O 1
ATOM 888 N N . ARG A 1 118 ? -3.291 -0.449 -9.047 1.00 81.06 118 ARG A N 1
ATOM 889 C CA . ARG A 1 118 ? -4.149 -0.223 -7.888 1.00 81.06 118 ARG A CA 1
ATOM 890 C C . ARG A 1 118 ? -4.936 1.090 -7.971 1.00 81.06 118 ARG A C 1
ATOM 892 O O . ARG A 1 118 ? -6.122 1.081 -7.670 1.00 81.06 118 ARG A O 1
ATOM 899 N N . LEU A 1 119 ? -4.343 2.188 -8.455 1.00 80.75 119 LEU A N 1
ATOM 900 C CA . LEU A 1 119 ? -5.062 3.461 -8.662 1.00 80.75 119 LEU A CA 1
ATOM 901 C C . LEU A 1 119 ? -6.231 3.363 -9.653 1.00 80.75 119 LEU A C 1
ATOM 903 O O . LEU A 1 119 ? -7.214 4.104 -9.526 1.00 80.75 119 LEU A O 1
ATOM 907 N N . PHE A 1 120 ? -6.101 2.492 -10.656 1.00 78.00 120 PHE A N 1
ATOM 908 C CA . PHE A 1 120 ? -7.131 2.250 -11.670 1.00 78.00 120 PHE A CA 1
ATOM 909 C C . PHE A 1 120 ? -8.176 1.207 -11.250 1.00 78.00 120 PHE A C 1
ATOM 911 O O . PHE A 1 120 ? -9.200 1.087 -11.921 1.00 78.00 120 PHE A O 1
ATOM 918 N N . GLY A 1 121 ? -7.911 0.443 -10.188 1.00 79.62 121 GLY A N 1
ATOM 919 C CA . GLY A 1 121 ? -8.833 -0.532 -9.615 1.00 79.62 121 GLY A CA 1
ATOM 920 C C . GLY A 1 121 ? -9.641 0.044 -8.452 1.00 79.62 121 GLY A C 1
ATOM 921 O O . GLY A 1 121 ? -10.109 1.180 -8.501 1.00 79.62 121 GLY A O 1
ATOM 922 N N . ASP A 1 122 ? -9.797 -0.759 -7.397 1.00 81.88 122 ASP A N 1
ATOM 923 C CA . ASP A 1 122 ? -10.360 -0.291 -6.133 1.00 81.88 122 ASP A CA 1
ATOM 924 C C . ASP A 1 122 ? -9.323 0.546 -5.371 1.00 81.88 122 ASP A C 1
ATOM 926 O O . ASP A 1 122 ? -8.257 0.054 -4.988 1.00 81.88 122 ASP A O 1
ATOM 930 N N . ARG A 1 123 ? -9.657 1.820 -5.157 1.00 84.44 123 ARG A N 1
ATOM 931 C CA . ARG A 1 123 ? -8.806 2.792 -4.462 1.00 84.44 123 ARG A CA 1
ATOM 932 C C . ARG A 1 123 ? -8.853 2.644 -2.948 1.00 84.44 123 ARG A C 1
ATOM 934 O O . ARG A 1 123 ? -8.005 3.232 -2.280 1.00 84.44 123 ARG A O 1
ATOM 941 N N . THR A 1 124 ? -9.775 1.843 -2.427 1.00 85.81 124 THR A N 1
ATOM 942 C CA . THR A 1 124 ? -9.919 1.617 -0.989 1.00 85.81 124 THR A CA 1
ATOM 943 C C . THR A 1 124 ? -8.672 0.953 -0.442 1.00 85.81 124 THR A C 1
ATOM 945 O O . THR A 1 124 ? -8.323 -0.167 -0.831 1.00 85.81 124 THR A O 1
ATOM 948 N N . MET A 1 125 ? -7.974 1.648 0.450 1.00 89.19 125 MET A N 1
ATOM 949 C CA . MET A 1 125 ? -6.762 1.145 1.095 1.00 89.19 125 MET A CA 1
ATOM 950 C C . MET A 1 125 ? -7.066 0.559 2.463 1.00 89.19 125 MET A C 1
ATOM 952 O O . MET A 1 125 ? -6.528 -0.483 2.831 1.00 89.19 125 MET A O 1
ATOM 956 N N . LEU A 1 126 ? -7.928 1.242 3.201 1.00 92.31 126 LEU A N 1
ATOM 957 C CA . LEU A 1 126 ? -8.314 0.889 4.548 1.00 92.31 126 LEU A CA 1
ATOM 958 C C . LEU A 1 126 ? -9.831 1.005 4.629 1.00 92.31 126 LEU A C 1
ATOM 960 O O . LEU A 1 126 ? -10.409 2.014 4.231 1.00 92.31 126 LEU A O 1
ATOM 964 N N . ARG A 1 127 ? -10.461 -0.049 5.124 1.00 92.31 127 ARG A N 1
ATOM 965 C CA . ARG A 1 127 ? -11.873 -0.076 5.462 1.00 92.31 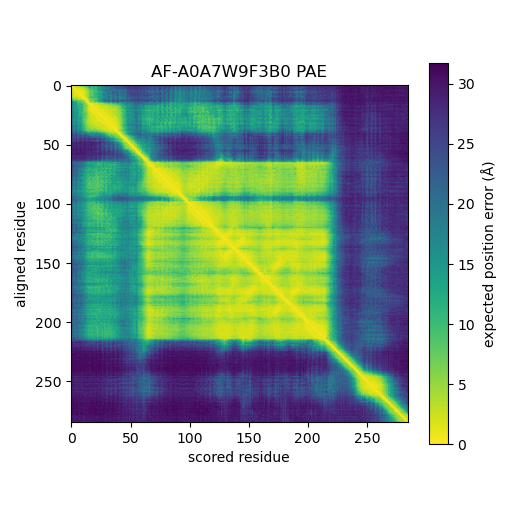127 ARG A CA 1
ATOM 966 C C . ARG A 1 127 ? -11.995 -0.691 6.839 1.00 92.31 127 ARG A C 1
ATOM 968 O O . ARG A 1 127 ? -11.523 -1.805 7.044 1.00 92.31 127 ARG A O 1
ATOM 975 N N . PHE A 1 128 ? -12.637 -0.000 7.756 1.00 91.00 128 PHE A N 1
ATOM 976 C CA . PHE A 1 128 ? -12.996 -0.568 9.039 1.00 91.00 128 PHE A CA 1
ATOM 977 C C . PHE A 1 128 ? -14.473 -0.362 9.317 1.00 91.00 128 PHE A C 1
ATOM 979 O O . PHE A 1 128 ? -15.103 0.562 8.815 1.00 91.00 128 PHE A O 1
ATOM 986 N N . ASP A 1 129 ? -14.997 -1.299 10.081 1.00 88.00 129 ASP A N 1
ATOM 987 C CA . ASP A 1 129 ? -16.359 -1.353 10.590 1.00 88.00 129 ASP A CA 1
ATOM 988 C C . ASP A 1 129 ? -16.270 -1.717 12.078 1.00 88.00 129 ASP A C 1
ATOM 990 O O . ASP A 1 129 ? -15.176 -2.029 12.555 1.00 88.00 129 ASP A O 1
ATOM 994 N N . ASP A 1 130 ? -17.383 -1.780 12.796 1.00 84.69 130 ASP A N 1
ATOM 995 C CA . ASP A 1 130 ? -17.410 -2.057 14.242 1.00 84.69 130 ASP A CA 1
ATOM 996 C C . ASP A 1 130 ? -16.775 -3.410 14.617 1.00 84.69 130 ASP A C 1
ATOM 998 O O . ASP A 1 130 ? -16.385 -3.642 15.757 1.00 84.69 130 ASP A O 1
ATOM 1002 N N . ARG A 1 131 ? -16.662 -4.340 13.659 1.00 87.31 131 ARG A N 1
ATOM 1003 C CA . ARG A 1 131 ? -16.170 -5.711 13.899 1.00 87.31 131 ARG A CA 1
ATOM 1004 C C . ARG A 1 131 ? -14.870 -6.055 13.193 1.00 87.31 131 ARG A C 1
ATOM 1006 O O . ARG A 1 131 ? -14.171 -6.977 13.617 1.00 87.31 131 ARG A O 1
ATOM 1013 N N . THR A 1 132 ? -14.571 -5.392 12.082 1.00 92.50 132 THR A N 1
ATOM 1014 C CA . THR A 1 132 ? -13.493 -5.820 11.187 1.00 92.50 132 THR A CA 1
ATOM 1015 C C . THR A 1 132 ? -12.678 -4.657 10.672 1.00 92.50 132 THR A C 1
ATOM 1017 O O . THR A 1 132 ? -13.224 -3.650 10.232 1.00 92.50 132 THR A O 1
ATOM 1020 N N . LEU A 1 133 ? -11.375 -4.884 10.612 1.00 94.38 133 LEU A N 1
ATOM 1021 C CA . LEU A 1 133 ? -10.380 -4.053 9.972 1.00 94.38 133 LEU A CA 1
ATOM 1022 C C . LEU A 1 133 ? -9.915 -4.744 8.688 1.00 94.38 133 LEU A C 1
ATOM 1024 O O . LEU A 1 133 ? -9.354 -5.839 8.721 1.00 94.38 133 LEU A O 1
ATOM 1028 N N . THR A 1 134 ? -10.128 -4.095 7.553 1.00 94.38 134 THR A N 1
ATOM 1029 C CA . THR A 1 134 ? -9.726 -4.571 6.231 1.00 94.38 134 THR A CA 1
ATOM 1030 C C . THR A 1 134 ? -8.698 -3.626 5.638 1.00 94.38 134 THR A C 1
ATOM 1032 O O . THR A 1 134 ? -8.942 -2.431 5.474 1.00 94.38 134 THR A O 1
ATOM 1035 N N . VAL A 1 135 ? -7.540 -4.169 5.280 1.00 94.12 135 VAL A N 1
ATOM 1036 C CA . VAL A 1 135 ? -6.455 -3.425 4.650 1.00 94.12 135 VAL A CA 1
ATOM 1037 C C . VAL A 1 135 ? -6.155 -4.055 3.308 1.00 94.12 135 VAL A C 1
ATOM 1039 O O . VAL A 1 135 ? -5.836 -5.240 3.199 1.00 94.12 135 VAL A O 1
ATOM 1042 N N . ARG A 1 136 ? -6.242 -3.244 2.263 1.00 91.81 136 ARG A N 1
ATOM 1043 C CA . ARG A 1 136 ? -5.993 -3.681 0.899 1.00 91.81 136 ARG A CA 1
ATOM 1044 C C . ARG A 1 136 ? -4.592 -3.221 0.499 1.00 91.81 136 ARG A C 1
ATOM 1046 O O . ARG A 1 136 ? -4.313 -2.032 0.377 1.00 91.81 136 ARG A O 1
ATOM 1053 N N . GLY A 1 137 ? -3.693 -4.180 0.333 1.00 88.00 137 GLY A N 1
ATOM 1054 C CA . GLY A 1 137 ? -2.310 -3.988 -0.097 1.00 88.00 137 GLY A CA 1
ATOM 1055 C C . GLY A 1 137 ? -2.141 -4.054 -1.619 1.00 88.00 137 GLY A C 1
ATOM 1056 O O . GLY A 1 137 ? -3.117 -4.171 -2.358 1.00 88.00 137 GLY A O 1
ATOM 1057 N N . LEU A 1 138 ? -0.908 -4.002 -2.133 1.00 86.25 138 LEU A N 1
ATOM 1058 C CA . LEU A 1 138 ? -0.692 -4.160 -3.584 1.00 86.25 138 LEU A CA 1
ATOM 1059 C C . LEU A 1 138 ? -0.945 -5.602 -4.051 1.00 86.25 138 LEU A C 1
ATOM 1061 O O . LEU A 1 138 ? -1.406 -5.805 -5.170 1.00 86.25 138 LEU A O 1
ATOM 1065 N N . LEU A 1 139 ? -0.642 -6.588 -3.201 1.00 84.44 139 LEU A N 1
ATOM 1066 C CA . LEU A 1 139 ? -0.735 -8.014 -3.538 1.00 84.44 139 LEU A CA 1
ATOM 1067 C C . LEU A 1 139 ? -2.084 -8.657 -3.203 1.00 84.44 139 LEU A C 1
ATOM 1069 O O . LEU A 1 139 ? -2.369 -9.749 -3.684 1.00 84.44 139 LEU A O 1
ATOM 1073 N N . GLY A 1 140 ? -2.909 -8.016 -2.380 1.00 86.69 140 GLY A N 1
ATOM 1074 C CA . GLY A 1 140 ? -4.153 -8.623 -1.933 1.00 86.69 140 GLY A CA 1
ATOM 1075 C C . GLY A 1 140 ? -4.883 -7.803 -0.887 1.00 86.69 140 GLY A C 1
ATOM 1076 O O . GLY A 1 140 ? -4.495 -6.685 -0.548 1.00 86.69 140 GLY A O 1
ATOM 1077 N N . GLU A 1 141 ? -5.961 -8.384 -0.392 1.00 92.19 141 GLU A N 1
ATOM 1078 C CA . GLU A 1 141 ? -6.772 -7.860 0.695 1.00 92.19 141 GLU A CA 1
ATOM 1079 C C . GLU A 1 141 ? -6.548 -8.722 1.929 1.00 92.19 141 GLU A C 1
ATOM 1081 O O . GLU A 1 141 ? -6.453 -9.945 1.826 1.00 92.19 141 GLU A O 1
ATOM 1086 N N . ALA A 1 142 ? -6.416 -8.080 3.081 1.00 92.75 142 ALA A N 1
ATOM 1087 C CA . ALA A 1 142 ? -6.236 -8.757 4.344 1.00 92.75 142 ALA A CA 1
ATOM 1088 C C . ALA A 1 142 ? -7.216 -8.174 5.361 1.00 92.75 142 ALA A C 1
ATOM 1090 O O . ALA A 1 142 ? -7.277 -6.960 5.555 1.00 92.75 142 ALA A O 1
ATOM 1091 N N . THR A 1 143 ? -7.972 -9.054 6.006 1.00 94.50 143 THR A N 1
ATOM 1092 C CA . THR A 1 143 ? -9.002 -8.689 6.978 1.00 94.50 143 THR A CA 1
ATOM 1093 C C . THR A 1 143 ? -8.665 -9.295 8.331 1.00 94.50 143 THR A C 1
ATOM 1095 O O . THR A 1 143 ? -8.099 -10.387 8.418 1.00 94.50 143 THR A O 1
ATOM 1098 N N . MET A 1 144 ? -9.001 -8.573 9.390 1.00 95.19 144 MET A N 1
ATOM 1099 C CA . MET A 1 144 ? -8.785 -8.955 10.780 1.00 95.19 144 MET A CA 1
ATOM 1100 C C . MET A 1 144 ? -9.973 -8.478 11.609 1.00 95.19 144 MET A C 1
ATOM 1102 O O . MET A 1 144 ? -10.585 -7.462 11.283 1.00 95.19 144 MET A O 1
ATOM 1106 N N . ARG A 1 145 ? -10.327 -9.210 12.665 1.00 94.44 145 ARG A N 1
ATOM 1107 C CA . ARG A 1 145 ? -11.320 -8.736 13.636 1.00 94.44 145 ARG A CA 1
ATOM 1108 C C . ARG A 1 145 ? -10.665 -7.810 14.642 1.00 94.44 145 ARG A C 1
ATOM 1110 O O . ARG A 1 145 ? -9.524 -8.057 15.019 1.00 94.44 145 ARG A O 1
ATOM 1117 N N . TRP A 1 146 ? -11.395 -6.805 15.113 1.00 93.81 146 TRP A N 1
ATOM 1118 C CA . TRP A 1 146 ? -10.902 -5.933 16.181 1.00 93.81 146 TRP A CA 1
ATOM 1119 C C . TRP A 1 146 ? -10.576 -6.715 17.455 1.00 93.81 146 TRP A C 1
ATOM 1121 O O . TRP A 1 146 ? -9.509 -6.514 18.019 1.00 93.81 146 TRP A O 1
ATOM 1131 N N . ASP A 1 147 ? -11.397 -7.711 17.798 1.00 92.69 147 ASP A N 1
ATOM 1132 C CA . ASP A 1 147 ? -11.168 -8.622 18.932 1.00 92.69 147 ASP A CA 1
ATOM 1133 C C . ASP A 1 147 ? -9.839 -9.396 18.866 1.00 92.69 147 ASP A C 1
ATOM 1135 O O . ASP A 1 147 ? -9.345 -9.884 19.882 1.00 92.69 147 ASP A O 1
ATOM 1139 N N . ASP A 1 148 ? -9.280 -9.565 17.664 1.00 94.56 148 ASP A N 1
ATOM 1140 C CA . ASP A 1 148 ? -8.031 -10.295 17.447 1.00 94.56 148 ASP A CA 1
ATOM 1141 C C . ASP A 1 148 ? -6.801 -9.366 17.509 1.00 94.56 148 ASP A C 1
ATOM 1143 O O . ASP A 1 148 ? -5.673 -9.856 17.639 1.00 94.56 148 ASP A O 1
ATOM 1147 N N . VAL A 1 149 ? -6.995 -8.042 17.422 1.00 94.44 149 VAL A N 1
ATOM 1148 C CA . VAL A 1 149 ? -5.921 -7.039 17.443 1.00 94.44 149 VAL A CA 1
ATOM 1149 C C . VAL A 1 149 ? -5.300 -6.978 18.837 1.00 94.44 149 VAL A C 1
ATOM 1151 O O . VAL A 1 149 ? -5.956 -6.649 19.818 1.00 94.44 149 VAL A O 1
ATOM 1154 N N . GLY A 1 150 ? -4.008 -7.290 18.923 1.00 91.75 150 GLY A N 1
ATOM 1155 C CA . GLY A 1 150 ? -3.248 -7.251 20.172 1.00 91.75 150 GLY A CA 1
ATOM 1156 C C . GLY A 1 150 ? -2.426 -5.979 20.359 1.00 91.75 150 GLY A C 1
ATOM 1157 O O . GLY A 1 150 ? -2.257 -5.534 21.487 1.00 91.75 150 GLY A O 1
ATOM 1158 N N . ASP A 1 151 ? -1.894 -5.412 19.274 1.00 94.25 151 ASP A N 1
ATOM 1159 C CA . ASP A 1 151 ? -1.047 -4.215 19.327 1.00 94.25 151 ASP A CA 1
ATOM 1160 C C . ASP A 1 151 ? -1.099 -3.441 18.001 1.00 94.25 151 ASP A C 1
ATOM 1162 O O . ASP A 1 151 ? -1.318 -4.022 16.927 1.00 94.25 151 ASP A O 1
ATOM 1166 N N . MET A 1 152 ? -0.895 -2.128 18.082 1.00 94.31 152 MET A N 1
ATOM 1167 C CA . MET A 1 152 ? -0.885 -1.206 16.953 1.00 94.31 152 MET A CA 1
ATOM 1168 C C . MET A 1 152 ? 0.292 -0.246 17.091 1.00 94.31 152 MET A C 1
ATOM 1170 O O . MET A 1 152 ? 0.361 0.539 18.025 1.00 94.31 152 MET A O 1
ATOM 1174 N N . VAL A 1 153 ? 1.235 -0.297 16.147 1.00 93.94 153 VAL A N 1
ATOM 1175 C CA . VAL A 1 153 ? 2.473 0.493 16.229 1.00 93.94 153 VAL A CA 1
ATOM 1176 C C . VAL A 1 153 ? 2.829 1.082 14.876 1.00 93.94 153 VAL A C 1
ATOM 1178 O O . VAL A 1 153 ? 2.808 0.401 13.850 1.00 93.94 153 VAL A O 1
ATOM 1181 N N . ILE A 1 154 ? 3.248 2.344 14.865 1.00 93.38 154 ILE A N 1
ATOM 1182 C CA . ILE A 1 154 ? 3.809 2.978 13.672 1.00 93.38 154 ILE A CA 1
ATOM 1183 C C . ILE A 1 154 ? 5.229 2.449 13.463 1.00 93.38 154 ILE A C 1
ATOM 1185 O O . ILE A 1 154 ? 6.125 2.678 14.276 1.00 93.38 154 ILE A O 1
ATOM 1189 N N . ARG A 1 155 ? 5.460 1.742 12.351 1.00 92.12 155 ARG A N 1
ATOM 1190 C CA . ARG A 1 155 ? 6.779 1.194 12.014 1.00 92.12 155 ARG A CA 1
ATOM 1191 C C . ARG A 1 155 ? 7.278 1.683 10.666 1.00 92.12 155 ARG A C 1
ATOM 1193 O O . ARG A 1 155 ? 6.567 1.721 9.661 1.00 92.12 155 ARG A O 1
ATOM 1200 N N . LYS A 1 156 ? 8.574 1.990 10.634 1.00 93.00 156 LYS A N 1
ATOM 1201 C CA . LYS A 1 156 ? 9.341 2.196 9.406 1.00 93.00 156 LYS A CA 1
ATOM 1202 C C . LYS A 1 156 ? 10.132 0.927 9.116 1.00 93.00 156 LYS A C 1
ATOM 1204 O O . LYS A 1 156 ? 11.134 0.646 9.764 1.00 93.00 156 LYS A O 1
ATOM 1209 N N . ALA A 1 157 ? 9.676 0.165 8.136 1.00 86.94 157 ALA A N 1
ATOM 1210 C CA . ALA A 1 157 ? 10.357 -1.030 7.680 1.00 86.94 157 ALA A CA 1
ATOM 1211 C C . ALA A 1 157 ? 11.684 -0.691 6.982 1.00 86.94 157 ALA A C 1
ATOM 1213 O O . ALA A 1 157 ? 11.850 0.384 6.390 1.00 86.94 157 ALA A O 1
ATOM 1214 N N . SER A 1 158 ? 12.625 -1.636 7.044 1.00 87.25 158 SER A N 1
ATOM 1215 C CA . SER A 1 158 ? 13.925 -1.511 6.385 1.00 87.25 158 SER A CA 1
ATOM 1216 C C . SER A 1 158 ? 13.762 -1.315 4.880 1.00 87.25 158 SER A C 1
ATOM 1218 O O . SER A 1 158 ? 12.824 -1.822 4.256 1.00 87.25 158 SER A O 1
ATOM 1220 N N . PHE A 1 159 ? 14.712 -0.605 4.277 1.00 78.50 159 PHE A N 1
ATOM 1221 C CA . PHE A 1 159 ? 14.696 -0.322 2.850 1.00 78.50 159 PHE A CA 1
ATOM 1222 C C . PHE A 1 159 ? 14.752 -1.581 1.975 1.00 78.50 159 PHE A C 1
ATOM 1224 O O . PHE A 1 159 ? 14.243 -1.550 0.855 1.00 78.50 159 PHE A O 1
ATOM 1231 N N . LEU A 1 160 ? 15.317 -2.659 2.529 1.00 79.81 160 LEU A N 1
ATOM 1232 C CA . LEU A 1 160 ? 15.495 -3.976 1.914 1.00 79.81 160 LEU A CA 1
ATOM 1233 C C . LEU A 1 160 ? 14.344 -4.948 2.197 1.00 79.81 160 LEU A C 1
ATOM 1235 O O . LEU A 1 160 ? 14.361 -6.069 1.701 1.00 79.81 160 LEU A O 1
ATOM 1239 N N . SER A 1 161 ? 13.339 -4.552 2.986 1.00 85.88 161 SER A N 1
ATOM 1240 C CA . SER A 1 161 ? 12.187 -5.414 3.281 1.00 85.88 161 SER A CA 1
ATOM 1241 C C . SER A 1 161 ? 11.221 -5.470 2.092 1.00 85.88 161 SER A C 1
ATOM 1243 O O . SER A 1 161 ? 10.138 -4.883 2.102 1.00 85.88 161 SER A O 1
ATOM 1245 N N . LEU A 1 162 ? 11.636 -6.180 1.039 1.00 83.69 162 LEU A N 1
ATOM 1246 C CA . LEU A 1 162 ? 10.846 -6.377 -0.174 1.00 83.69 162 LEU A CA 1
ATOM 1247 C C . LEU A 1 162 ? 9.434 -6.901 0.129 1.00 83.69 162 LEU A C 1
ATOM 1249 O O . LEU A 1 162 ? 8.499 -6.306 -0.402 1.00 83.69 162 LEU A O 1
ATOM 1253 N N . PRO A 1 163 ? 9.221 -7.894 1.021 1.00 86.38 163 PRO A N 1
ATOM 1254 C CA . PRO A 1 163 ? 7.871 -8.363 1.332 1.00 86.38 163 PRO A CA 1
ATOM 1255 C C . PRO A 1 163 ? 6.941 -7.238 1.798 1.00 86.38 163 PRO A C 1
ATOM 1257 O O . PRO A 1 163 ? 5.829 -7.133 1.299 1.00 86.38 163 PRO A O 1
ATOM 1260 N N . THR A 1 164 ? 7.420 -6.343 2.667 1.00 88.00 164 THR A N 1
ATOM 1261 C CA . THR A 1 164 ? 6.656 -5.184 3.155 1.00 88.00 164 THR A CA 1
ATOM 1262 C C . THR A 1 164 ? 6.369 -4.181 2.040 1.00 88.00 164 THR A C 1
ATOM 1264 O O . THR A 1 164 ? 5.263 -3.657 1.926 1.00 88.00 164 THR A O 1
ATOM 1267 N N . LEU A 1 165 ? 7.367 -3.903 1.196 1.00 86.38 165 LEU A N 1
ATOM 1268 C CA . LEU A 1 165 ? 7.213 -2.991 0.063 1.00 86.38 165 LEU A CA 1
ATOM 1269 C C . LEU A 1 165 ? 6.191 -3.511 -0.946 1.00 86.38 165 LEU A C 1
ATOM 1271 O O . LEU A 1 165 ? 5.376 -2.732 -1.428 1.00 86.38 165 LEU A O 1
ATOM 1275 N N . PHE A 1 166 ? 6.212 -4.807 -1.243 1.00 85.75 166 PHE A N 1
ATOM 1276 C CA . PHE A 1 166 ? 5.237 -5.422 -2.132 1.00 85.75 166 PHE A CA 1
ATOM 1277 C C . PHE A 1 166 ? 3.872 -5.574 -1.467 1.00 85.75 166 PHE A C 1
ATOM 1279 O O . PHE A 1 166 ? 2.864 -5.386 -2.133 1.00 85.75 166 PHE A O 1
ATOM 1286 N N . SER A 1 167 ? 3.791 -5.853 -0.167 1.00 87.25 167 SER A N 1
ATOM 1287 C CA . SER A 1 167 ? 2.495 -5.983 0.497 1.00 87.25 167 SER A CA 1
ATOM 1288 C C . SER A 1 167 ? 1.787 -4.635 0.616 1.00 87.25 167 SER A C 1
ATOM 1290 O O . SER A 1 167 ? 0.622 -4.540 0.245 1.00 87.25 167 SER A O 1
ATOM 1292 N N . SER A 1 168 ? 2.462 -3.578 1.080 1.00 88.12 168 SER A N 1
ATOM 1293 C CA . SER A 1 168 ? 1.808 -2.300 1.405 1.00 88.12 168 SER A CA 1
ATOM 1294 C C . SER A 1 168 ? 2.146 -1.142 0.461 1.00 88.12 168 SER A C 1
ATOM 1296 O O . SER A 1 168 ? 1.529 -0.082 0.539 1.00 88.12 168 SER A O 1
ATOM 1298 N N . GLY A 1 169 ? 3.127 -1.303 -0.431 1.00 85.94 169 GLY A N 1
ATOM 1299 C CA . GLY A 1 169 ? 3.602 -0.242 -1.328 1.00 85.94 169 GLY A CA 1
ATOM 1300 C C . GLY A 1 169 ? 4.491 0.802 -0.650 1.00 85.94 169 GLY A C 1
ATOM 1301 O O . GLY A 1 169 ? 4.950 1.754 -1.290 1.00 85.94 169 GLY A O 1
ATOM 1302 N N . THR A 1 170 ? 4.762 0.665 0.652 1.00 89.62 170 THR A N 1
ATOM 1303 C CA . THR A 1 170 ? 5.541 1.651 1.402 1.00 89.62 170 THR A CA 1
ATOM 1304 C C . THR A 1 170 ? 6.315 1.061 2.570 1.00 89.62 170 THR A C 1
ATOM 1306 O O . THR A 1 170 ? 6.018 -0.003 3.092 1.00 89.62 170 THR A O 1
ATOM 1309 N N . ARG A 1 171 ? 7.337 1.799 3.008 1.00 90.31 171 ARG A N 1
ATOM 1310 C CA . ARG A 1 171 ? 8.162 1.433 4.165 1.00 90.31 171 ARG A CA 1
ATOM 1311 C C . ARG A 1 171 ? 7.537 1.875 5.478 1.00 90.31 171 ARG A C 1
ATOM 1313 O O . ARG A 1 171 ? 7.732 1.222 6.490 1.00 90.31 171 ARG A O 1
ATOM 1320 N N . ARG A 1 172 ? 6.835 3.006 5.472 1.00 93.12 172 ARG A N 1
ATOM 1321 C CA . ARG A 1 172 ? 6.204 3.572 6.665 1.00 93.12 172 ARG A CA 1
ATOM 1322 C C . ARG A 1 172 ? 4.753 3.115 6.714 1.00 93.12 172 ARG A C 1
ATOM 1324 O O . ARG A 1 172 ? 3.997 3.470 5.812 1.00 93.12 172 ARG A O 1
ATOM 1331 N N . ASN A 1 173 ? 4.413 2.313 7.714 1.00 94.81 173 ASN A N 1
ATOM 1332 C CA . ASN A 1 173 ? 3.092 1.718 7.872 1.00 94.81 173 ASN A CA 1
ATOM 1333 C C . ASN A 1 173 ? 2.663 1.786 9.340 1.00 94.81 173 ASN A C 1
ATOM 1335 O O . ASN A 1 173 ? 3.512 1.699 10.228 1.00 94.81 173 ASN A O 1
ATOM 1339 N N . ILE A 1 174 ? 1.359 1.870 9.590 1.00 94.50 174 ILE A N 1
ATOM 1340 C CA . ILE A 1 174 ? 0.797 1.464 10.880 1.00 94.50 174 ILE A CA 1
ATOM 1341 C C . ILE A 1 174 ? 0.700 -0.058 10.819 1.00 94.50 174 ILE A C 1
ATOM 1343 O O . ILE A 1 174 ? 0.053 -0.614 9.928 1.00 94.50 174 ILE A O 1
ATOM 1347 N N . GLN A 1 175 ? 1.424 -0.731 11.701 1.00 96.12 175 GLN A N 1
ATOM 1348 C CA . GLN A 1 175 ? 1.394 -2.175 11.813 1.00 96.12 175 GLN A CA 1
ATOM 1349 C C . GLN A 1 175 ? 0.377 -2.552 12.881 1.00 96.12 175 GLN A C 1
ATOM 1351 O O . GLN A 1 175 ? 0.567 -2.224 14.049 1.00 96.12 175 GLN A O 1
ATOM 1356 N N . VAL A 1 176 ? -0.665 -3.266 12.471 1.00 95.38 176 VAL A N 1
ATOM 1357 C CA . VAL A 1 176 ? -1.651 -3.856 13.376 1.00 95.38 176 VAL A CA 1
ATOM 1358 C C . VAL A 1 176 ? -1.323 -5.336 13.493 1.00 95.38 176 VAL A C 1
ATOM 1360 O O . VAL A 1 176 ? -1.252 -6.041 12.481 1.00 95.38 176 VAL A O 1
ATOM 1363 N N . THR A 1 177 ? -1.047 -5.802 14.706 1.00 96.12 177 THR A N 1
ATOM 1364 C CA . THR A 1 177 ? -0.686 -7.198 14.963 1.00 96.12 177 THR A CA 1
ATOM 1365 C C . THR A 1 177 ? -1.774 -7.899 15.748 1.00 96.12 177 THR A C 1
ATOM 1367 O O . THR A 1 177 ? -2.195 -7.402 16.789 1.00 96.12 177 THR A O 1
ATOM 1370 N N . ALA A 1 178 ? -2.178 -9.072 15.274 1.00 93.06 178 ALA A N 1
ATOM 1371 C CA . ALA A 1 178 ? -3.023 -9.998 16.007 1.00 93.06 178 ALA A CA 1
ATOM 1372 C C . ALA A 1 178 ? -2.198 -11.136 16.594 1.00 93.06 178 ALA A C 1
ATOM 1374 O O . ALA A 1 178 ? -1.208 -11.568 16.004 1.00 93.06 178 ALA A O 1
ATOM 1375 N N . ARG A 1 179 ? -2.658 -11.673 17.726 1.00 89.38 179 ARG A N 1
ATOM 1376 C CA . ARG A 1 179 ? -2.112 -12.927 18.263 1.00 89.38 179 ARG A CA 1
ATOM 1377 C C . ARG A 1 179 ? -2.561 -14.128 17.430 1.00 89.38 179 ARG A C 1
ATOM 1379 O O . ARG A 1 179 ? -1.793 -15.063 17.255 1.00 89.38 179 ARG A O 1
ATOM 1386 N N . ILE A 1 180 ? -3.812 -14.110 16.969 1.00 90.81 180 ILE A N 1
ATOM 1387 C CA . ILE A 1 180 ? -4.427 -15.123 16.105 1.00 90.81 180 ILE A CA 1
ATOM 1388 C C . ILE A 1 180 ? -5.435 -14.393 15.221 1.00 90.81 180 ILE A C 1
ATOM 1390 O O . ILE A 1 180 ? -6.311 -13.726 15.754 1.00 90.81 180 ILE A O 1
ATOM 1394 N N . ASN A 1 181 ? -5.349 -14.531 13.897 1.00 91.75 181 ASN A N 1
ATOM 1395 C CA . ASN A 1 181 ? -6.369 -13.998 12.995 1.00 91.75 181 ASN A CA 1
ATOM 1396 C C . ASN A 1 181 ? -7.432 -15.071 12.712 1.00 91.75 181 ASN A C 1
ATOM 1398 O O . ASN A 1 181 ? -7.210 -15.980 11.907 1.00 91.75 181 ASN A O 1
ATOM 1402 N N . ARG A 1 182 ? -8.605 -14.964 13.348 1.00 89.94 182 ARG A N 1
ATOM 1403 C CA . ARG A 1 182 ? -9.688 -15.959 13.203 1.00 89.94 182 ARG A CA 1
ATOM 1404 C C . ARG A 1 182 ? -10.322 -15.974 11.813 1.00 89.94 182 ARG A C 1
ATOM 1406 O O . ARG A 1 182 ? -11.030 -16.921 11.485 1.00 89.94 182 ARG A O 1
ATOM 1413 N N . LEU A 1 183 ? -10.081 -14.945 11.002 1.00 90.69 183 LEU A N 1
ATOM 1414 C CA . LEU A 1 183 ? -10.575 -14.854 9.627 1.00 90.69 183 LEU A CA 1
ATOM 1415 C C . LEU A 1 183 ? -9.648 -15.540 8.610 1.00 90.69 183 LEU A C 1
ATOM 1417 O O . LEU A 1 183 ? -9.928 -15.497 7.416 1.00 90.69 183 LEU A O 1
ATOM 1421 N N . GLY A 1 184 ? -8.553 -16.169 9.056 1.00 86.75 184 GLY A N 1
ATOM 1422 C CA . GLY A 1 184 ? -7.632 -16.899 8.175 1.00 86.75 184 GLY A CA 1
ATOM 1423 C C . GLY A 1 184 ? -6.696 -16.004 7.354 1.00 86.75 184 GLY A C 1
ATOM 1424 O O . GLY A 1 184 ? -6.102 -16.466 6.384 1.00 86.75 184 GLY A O 1
ATOM 1425 N N . GLY A 1 185 ? -6.570 -14.726 7.724 1.00 88.56 185 GLY A N 1
ATOM 1426 C CA . GLY A 1 185 ? -5.635 -13.777 7.120 1.00 88.56 185 GLY A CA 1
ATOM 1427 C C . GLY A 1 185 ? -4.273 -13.721 7.830 1.00 88.56 185 GLY A C 1
ATOM 1428 O O . GLY A 1 185 ? -4.009 -14.487 8.758 1.00 88.56 185 GLY A O 1
ATOM 1429 N N . PRO A 1 186 ? -3.391 -12.787 7.431 1.00 91.38 186 PRO A N 1
ATOM 1430 C CA . PRO A 1 186 ? -2.100 -12.608 8.085 1.00 91.38 186 PRO A CA 1
ATOM 1431 C C . PRO A 1 186 ? -2.266 -12.113 9.530 1.00 91.38 186 PRO A C 1
ATOM 1433 O O . PRO A 1 186 ? -3.181 -11.350 9.842 1.00 91.38 186 PRO A O 1
ATOM 1436 N N . GLU A 1 187 ? -1.321 -12.485 10.397 1.00 93.19 187 GLU A N 1
ATOM 1437 C CA . GLU A 1 187 ? -1.209 -11.969 11.774 1.00 93.19 187 GLU A CA 1
ATOM 1438 C C . GLU A 1 187 ? -0.802 -10.490 11.820 1.00 93.19 187 GLU A C 1
ATOM 1440 O O . GLU A 1 187 ? -0.903 -9.836 12.853 1.00 93.19 187 GLU A O 1
ATOM 1445 N N . ARG A 1 188 ? -0.307 -9.952 10.701 1.00 93.12 188 ARG A N 1
ATOM 1446 C CA . ARG A 1 188 ? 0.186 -8.579 10.586 1.00 93.12 188 ARG A CA 1
ATOM 1447 C C . ARG A 1 188 ? -0.520 -7.877 9.437 1.00 93.12 188 ARG A C 1
ATOM 1449 O O . ARG A 1 188 ? -0.343 -8.261 8.280 1.00 93.12 188 ARG A O 1
ATOM 1456 N N . LEU A 1 189 ? -1.262 -6.823 9.751 1.00 94.31 189 LEU A N 1
ATOM 1457 C CA . LEU A 1 189 ? -1.797 -5.884 8.773 1.00 94.31 189 LEU A CA 1
ATOM 1458 C C . LEU A 1 189 ? -0.909 -4.646 8.703 1.00 94.31 189 LEU A C 1
ATOM 1460 O O . LEU A 1 189 ? -0.401 -4.162 9.712 1.00 94.31 189 LEU A O 1
ATOM 1464 N N . LEU A 1 190 ? -0.714 -4.140 7.489 1.00 95.50 190 LEU A N 1
ATOM 1465 C CA . LEU A 1 190 ? 0.170 -3.013 7.211 1.00 95.50 190 LEU A CA 1
ATOM 1466 C C . LEU A 1 190 ? -0.627 -1.911 6.529 1.00 95.50 190 LEU A C 1
ATOM 1468 O O . LEU A 1 190 ? -0.875 -1.993 5.328 1.00 95.50 190 LEU A O 1
ATOM 1472 N N . ILE A 1 191 ? -1.002 -0.885 7.291 1.00 94.50 191 ILE A N 1
ATOM 1473 C CA . ILE A 1 191 ? -1.743 0.274 6.793 1.00 94.50 191 ILE A CA 1
ATOM 1474 C C . ILE A 1 191 ? -0.735 1.311 6.280 1.00 94.50 191 ILE A C 1
ATOM 1476 O O . ILE A 1 191 ? 0.016 1.895 7.069 1.00 94.50 191 ILE A O 1
ATOM 1480 N N . PRO A 1 192 ? -0.688 1.578 4.971 1.00 92.19 192 PRO A N 1
ATOM 1481 C CA . PRO A 1 192 ? 0.328 2.431 4.379 1.00 92.19 192 PRO A CA 1
ATOM 1482 C C . PRO A 1 192 ? -0.111 3.893 4.377 1.00 92.19 192 PRO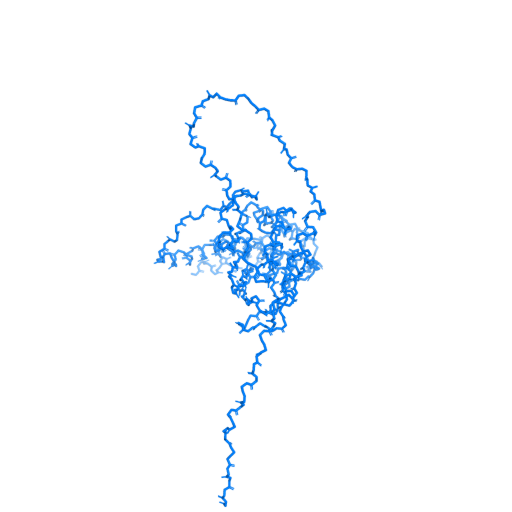 A C 1
ATOM 1484 O O . PRO A 1 192 ? -0.457 4.454 3.337 1.00 92.19 192 PRO A O 1
ATOM 1487 N N . TYR A 1 193 ? -0.045 4.533 5.544 1.00 90.06 193 TYR A N 1
ATOM 1488 C CA . TYR A 1 193 ? -0.499 5.914 5.732 1.00 90.06 193 TYR A CA 1
ATOM 1489 C C . TYR A 1 193 ? 0.083 6.955 4.746 1.00 90.06 193 TYR A C 1
ATOM 1491 O O . TYR A 1 193 ? -0.671 7.834 4.334 1.00 90.06 193 TYR A O 1
ATOM 1499 N N . PRO A 1 194 ? 1.336 6.861 4.235 1.00 88.81 194 PRO A N 1
ATOM 1500 C CA . PRO A 1 194 ? 1.819 7.826 3.244 1.00 88.81 194 PRO A CA 1
ATOM 1501 C C . PRO A 1 194 ? 1.081 7.749 1.903 1.00 88.81 194 PRO A C 1
ATOM 1503 O O . PRO A 1 194 ? 1.116 8.699 1.131 1.00 88.81 194 PRO A O 1
ATOM 1506 N N . LEU A 1 195 ? 0.465 6.605 1.581 1.00 86.25 195 LEU A N 1
ATOM 1507 C CA . LEU A 1 195 ? -0.310 6.438 0.348 1.00 86.25 195 LEU A CA 1
ATOM 1508 C C . LEU A 1 195 ? -1.747 6.956 0.490 1.00 86.25 195 LEU A C 1
ATOM 1510 O O . LEU A 1 195 ? -2.394 7.245 -0.516 1.00 86.25 195 LEU A O 1
ATOM 1514 N N . LEU A 1 196 ? -2.221 7.115 1.728 1.00 86.69 196 LEU A N 1
ATOM 1515 C CA . LEU A 1 196 ? -3.493 7.769 2.029 1.00 86.69 196 LEU A CA 1
ATOM 1516 C C . LEU A 1 196 ? -3.410 9.288 1.795 1.00 86.69 196 LEU A C 1
ATOM 1518 O O . LEU A 1 196 ? -4.430 9.950 1.668 1.00 86.69 196 LEU A O 1
ATOM 1522 N N . GLY A 1 197 ? -2.195 9.843 1.701 1.00 82.75 197 GLY A N 1
ATOM 1523 C CA . GLY A 1 197 ? -1.965 11.283 1.566 1.00 82.75 197 GLY A CA 1
ATOM 1524 C C . GLY A 1 197 ? -2.383 12.082 2.793 1.00 82.75 197 GLY A C 1
ATOM 1525 O O . GLY A 1 197 ? -2.715 13.257 2.685 1.00 82.75 197 GLY A O 1
ATOM 1526 N N . ILE A 1 198 ? -2.371 11.422 3.947 1.00 83.06 198 ILE A N 1
ATOM 1527 C CA . ILE A 1 198 ? -2.683 12.021 5.232 1.00 83.06 198 ILE A CA 1
ATOM 1528 C C . ILE A 1 198 ? -1.399 12.654 5.787 1.00 83.06 198 ILE A C 1
ATOM 1530 O O . ILE A 1 198 ? -0.324 12.048 5.718 1.00 83.06 198 ILE A O 1
ATOM 1534 N N . GLY A 1 199 ? -1.519 13.887 6.288 1.00 82.44 199 GLY A N 1
ATOM 1535 C CA . GLY A 1 199 ? -0.447 14.595 6.991 1.00 82.44 199 GLY A CA 1
ATOM 1536 C C . GLY A 1 199 ? -0.148 13.995 8.369 1.00 82.44 199 GLY A C 1
ATOM 1537 O O . GLY A 1 199 ? -0.648 12.927 8.715 1.00 82.44 199 GLY A O 1
ATOM 1538 N N . GLU A 1 200 ? 0.673 14.676 9.165 1.00 85.81 200 GLU A N 1
ATOM 1539 C CA . GLU A 1 200 ? 0.986 14.229 10.531 1.00 85.81 200 GLU A CA 1
ATOM 1540 C C . GLU A 1 200 ? -0.243 14.324 11.446 1.00 85.81 200 GLU A C 1
ATOM 1542 O O . GLU A 1 200 ? -0.570 13.343 12.107 1.00 85.81 200 GLU A O 1
ATOM 1547 N N . ASP A 1 201 ? -0.997 15.423 11.382 1.00 81.31 201 ASP A N 1
ATOM 1548 C CA . ASP A 1 201 ? -2.204 15.614 12.203 1.00 81.31 201 ASP A CA 1
ATOM 1549 C C . ASP A 1 201 ? -3.279 14.568 11.896 1.00 81.31 201 ASP A C 1
ATOM 1551 O O . ASP A 1 201 ? -3.808 13.911 12.788 1.00 81.31 201 ASP A O 1
ATOM 1555 N N . GLY A 1 202 ? -3.541 14.316 10.612 1.00 83.56 202 GLY A N 1
ATOM 1556 C CA . GLY A 1 202 ? -4.505 13.287 10.230 1.00 83.56 202 GLY A CA 1
ATOM 1557 C C . GLY A 1 202 ? -4.010 11.863 10.518 1.00 83.56 202 GLY A C 1
ATOM 1558 O O . GLY A 1 202 ? -4.816 10.941 10.605 1.00 83.56 202 GLY A O 1
ATOM 1559 N N . LEU A 1 203 ? -2.692 11.643 10.643 1.00 87.69 203 LEU A N 1
ATOM 1560 C CA . LEU A 1 203 ? -2.157 10.351 11.080 1.00 87.69 203 LEU A CA 1
ATOM 1561 C C . LEU A 1 203 ? -2.474 10.123 12.557 1.00 87.69 203 LEU A C 1
ATOM 1563 O O . LEU A 1 203 ? -2.814 8.996 12.918 1.00 87.69 203 LEU A O 1
ATOM 1567 N N . VAL A 1 204 ? -2.373 11.170 13.380 1.00 88.12 204 VAL A N 1
ATOM 1568 C CA . VAL A 1 204 ? -2.788 11.135 14.787 1.00 88.12 204 VAL A CA 1
ATOM 1569 C C . VAL A 1 204 ? -4.287 10.870 14.874 1.00 88.12 204 VAL A C 1
ATOM 1571 O O . VAL A 1 204 ? -4.676 9.904 15.519 1.00 88.12 204 VAL A O 1
ATOM 1574 N N . GLU A 1 205 ? -5.108 11.612 14.128 1.00 86.31 205 GLU A N 1
ATOM 1575 C CA . GLU A 1 205 ? -6.566 11.416 14.089 1.00 86.31 205 GLU A CA 1
ATOM 1576 C C . GLU A 1 205 ? -6.951 9.994 13.646 1.00 86.31 205 GLU A C 1
ATOM 1578 O O . GLU A 1 205 ? -7.793 9.338 14.262 1.00 86.31 205 GLU A O 1
ATOM 1583 N N . LEU A 1 206 ? -6.303 9.473 12.597 1.00 88.81 206 LEU A N 1
ATOM 1584 C CA . LEU A 1 206 ? -6.504 8.097 12.149 1.00 88.81 206 LEU A CA 1
ATOM 1585 C C . LEU A 1 206 ? -6.121 7.106 13.249 1.00 88.81 206 LEU A C 1
ATOM 1587 O O . LEU A 1 206 ? -6.852 6.152 13.499 1.00 88.81 206 LEU A O 1
ATOM 1591 N N . TYR A 1 207 ? -4.973 7.307 13.891 1.00 91.12 207 TYR A N 1
ATOM 1592 C CA . TYR A 1 207 ? -4.505 6.422 14.948 1.00 91.12 207 TYR A CA 1
ATOM 1593 C C . TYR A 1 207 ? -5.460 6.431 16.150 1.00 91.12 207 TYR A C 1
ATOM 1595 O O . TYR A 1 207 ? -5.854 5.362 16.605 1.00 91.12 207 TYR A O 1
ATOM 1603 N N . GLU A 1 208 ? -5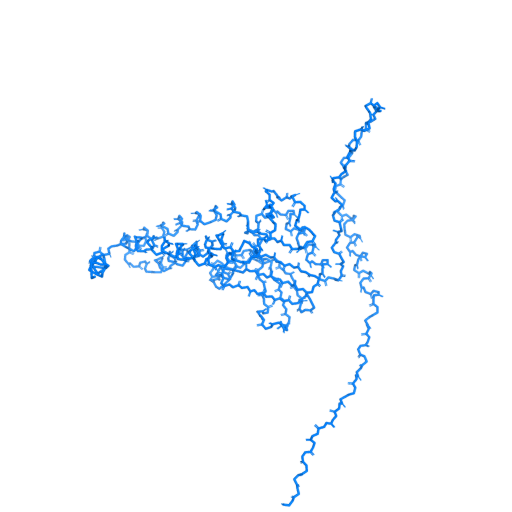.899 7.608 16.598 1.00 88.31 208 GLU A N 1
ATOM 1604 C CA . GLU A 1 208 ? -6.895 7.794 17.663 1.00 88.31 208 GLU A CA 1
ATOM 1605 C C . GLU A 1 208 ? -8.250 7.176 17.317 1.00 88.31 208 GLU A C 1
ATOM 1607 O O . GLU A 1 208 ? -8.886 6.539 18.158 1.00 88.31 208 GLU A O 1
ATOM 1612 N N . THR A 1 209 ? -8.688 7.299 16.066 1.00 88.06 209 THR A N 1
ATOM 1613 C CA . THR A 1 209 ? -9.929 6.670 15.604 1.00 88.06 209 THR A CA 1
ATOM 1614 C C . THR A 1 209 ? -9.815 5.148 15.673 1.00 88.06 209 THR A C 1
ATOM 1616 O O . THR A 1 209 ? -10.692 4.484 16.226 1.00 88.06 209 THR A O 1
ATOM 1619 N N . LEU A 1 210 ? -8.718 4.577 15.163 1.00 90.31 210 LEU A N 1
ATOM 1620 C CA . LEU A 1 210 ? -8.509 3.127 15.180 1.00 90.31 210 LEU A CA 1
ATOM 1621 C C . LEU A 1 210 ? -8.370 2.586 16.614 1.00 90.31 210 LEU A C 1
ATOM 1623 O O . LEU A 1 210 ? -8.854 1.489 16.890 1.00 90.31 210 LEU A O 1
ATOM 1627 N N . THR A 1 211 ? -7.746 3.329 17.534 1.00 90.19 211 THR A N 1
ATOM 1628 C CA . THR A 1 211 ? -7.643 2.920 18.945 1.00 90.19 211 THR A CA 1
ATOM 1629 C C . THR A 1 211 ? -8.959 3.088 19.701 1.00 90.19 211 THR A C 1
ATOM 1631 O O . THR A 1 211 ? -9.265 2.253 20.550 1.00 90.19 211 THR A O 1
ATOM 1634 N N . THR A 1 212 ? -9.773 4.093 19.365 1.00 86.25 212 THR A N 1
ATOM 1635 C CA . THR A 1 212 ? -11.118 4.271 19.940 1.00 86.25 212 THR A CA 1
ATOM 1636 C C . THR A 1 212 ? -12.037 3.117 19.546 1.00 86.25 212 THR A C 1
ATOM 1638 O O . THR A 1 212 ? -12.670 2.516 20.414 1.00 86.25 212 THR A O 1
ATOM 1641 N N . VAL A 1 213 ? -12.044 2.742 18.261 1.00 85.94 213 VAL A N 1
ATOM 1642 C CA . VAL A 1 213 ? -12.811 1.585 17.766 1.00 85.94 213 VAL A CA 1
ATOM 1643 C C . VAL A 1 213 ? -12.309 0.289 18.410 1.00 85.94 213 VAL A C 1
ATOM 1645 O O . VAL A 1 213 ? -13.112 -0.540 18.831 1.00 85.94 213 VAL A O 1
ATOM 1648 N N . LEU A 1 214 ? -10.988 0.130 18.563 1.00 87.38 214 LEU A N 1
ATOM 1649 C CA . LEU A 1 214 ? -10.402 -1.020 19.259 1.00 87.38 214 LEU A CA 1
ATOM 1650 C C . LEU A 1 214 ? -10.835 -1.106 20.733 1.00 87.38 214 LEU A C 1
ATOM 1652 O O . LEU A 1 214 ? -11.035 -2.203 21.246 1.00 87.38 214 LEU A O 1
ATOM 1656 N N . ALA A 1 215 ? -11.003 0.032 21.409 1.00 85.50 215 ALA A N 1
ATOM 1657 C CA . ALA A 1 215 ? -11.495 0.088 22.785 1.00 85.50 215 ALA A CA 1
ATOM 1658 C C . ALA A 1 215 ? -13.005 -0.213 22.910 1.00 85.50 215 ALA A C 1
ATOM 1660 O O . ALA A 1 215 ? -13.536 -0.205 24.020 1.00 85.50 215 ALA A O 1
ATOM 1661 N N . GLY A 1 216 ? -13.705 -0.465 21.797 1.00 77.38 216 GLY A N 1
ATOM 1662 C CA . GLY A 1 216 ? -15.159 -0.632 21.764 1.00 77.38 216 GLY A CA 1
ATOM 1663 C C . GLY A 1 216 ? -15.923 0.683 21.927 1.00 77.38 216 GLY A C 1
ATOM 1664 O O . GLY A 1 216 ? -17.137 0.666 22.129 1.00 77.38 216 GLY A O 1
ATOM 1665 N N . GLY A 1 217 ? -15.228 1.821 21.851 1.00 60.53 217 GLY A N 1
ATOM 1666 C CA . GLY A 1 217 ? -15.860 3.129 21.805 1.00 60.53 217 GLY A CA 1
ATOM 1667 C C . GLY A 1 217 ? -16.493 3.346 20.437 1.00 60.53 217 GLY A C 1
ATOM 1668 O O . GLY A 1 217 ? -15.875 3.070 19.407 1.00 60.53 217 GLY A O 1
ATOM 1669 N N . SER A 1 218 ? -17.716 3.878 20.406 1.00 53.66 218 SER A N 1
ATOM 1670 C CA . SER A 1 218 ? -18.206 4.497 19.176 1.00 53.66 218 SER A CA 1
ATOM 1671 C C . SER A 1 218 ? -17.238 5.627 18.810 1.00 53.66 218 SER A C 1
ATOM 1673 O O . SER A 1 218 ? -16.894 6.416 19.697 1.00 53.66 218 SER A O 1
ATOM 1675 N N . PRO A 1 219 ? -16.762 5.708 17.552 1.00 55.19 219 PRO A N 1
ATOM 1676 C CA . PRO A 1 219 ? -15.878 6.792 17.145 1.00 55.19 219 PRO A CA 1
ATOM 1677 C C . PRO A 1 219 ? -16.547 8.128 17.497 1.00 55.19 219 PRO A C 1
ATOM 1679 O O . PRO A 1 219 ? -17.775 8.229 17.380 1.00 55.19 219 PRO A O 1
ATOM 1682 N N . PRO A 1 220 ? -15.790 9.137 17.971 1.00 51.06 220 PRO A N 1
ATOM 1683 C CA . PRO A 1 220 ? -16.375 10.422 18.315 1.00 51.06 220 PRO A CA 1
ATOM 1684 C C . PRO A 1 220 ? -17.147 10.920 17.097 1.00 51.06 220 PRO A C 1
ATOM 1686 O O . PRO A 1 220 ? -16.590 11.031 16.005 1.00 51.06 220 PRO A O 1
ATOM 1689 N N . ALA A 1 221 ? -18.448 11.163 17.268 1.00 47.25 221 ALA A N 1
ATOM 1690 C CA . ALA A 1 221 ? -19.247 11.779 16.227 1.00 47.25 221 ALA A CA 1
ATOM 1691 C C . ALA A 1 221 ? -18.617 13.144 15.949 1.00 47.25 221 ALA A C 1
ATOM 1693 O O . ALA A 1 221 ? -18.756 14.074 16.744 1.00 47.25 221 ALA A O 1
ATOM 1694 N N . VAL A 1 222 ? -17.863 13.249 14.854 1.00 47.03 222 VAL A N 1
ATOM 1695 C CA . VAL A 1 222 ? -17.335 14.529 14.402 1.00 47.03 222 VAL A CA 1
ATOM 1696 C C . VAL A 1 222 ? -18.560 15.352 14.058 1.00 47.03 222 VAL A C 1
ATOM 1698 O O . VAL A 1 222 ? -19.252 15.067 13.077 1.00 47.03 222 VAL A O 1
ATOM 1701 N N . VAL A 1 223 ? -18.867 16.318 14.929 1.00 41.88 223 VAL A N 1
ATOM 1702 C CA . VAL A 1 223 ? -19.887 17.337 14.708 1.00 41.88 223 VAL A CA 1
ATOM 1703 C C . VAL A 1 223 ? -19.519 17.978 13.384 1.00 41.88 223 VAL A C 1
ATOM 1705 O O . VAL A 1 223 ? -18.600 18.790 13.292 1.00 41.88 223 VAL A O 1
ATOM 1708 N N . SER A 1 224 ? -20.183 17.520 12.329 1.00 41.59 224 SER A N 1
ATOM 1709 C CA . SER A 1 224 ? -20.068 18.107 11.014 1.00 41.59 224 SER A CA 1
ATOM 1710 C C . SER A 1 224 ? -20.622 19.506 11.178 1.00 41.59 224 SER A C 1
ATOM 1712 O O . SER A 1 224 ? -21.832 19.696 11.258 1.00 41.59 224 SER A O 1
ATOM 1714 N N . GLY A 1 225 ? -19.726 20.478 11.317 1.00 41.41 225 GLY A N 1
ATOM 1715 C CA . GLY A 1 225 ? -20.038 21.897 11.317 1.00 41.41 225 GLY A CA 1
ATOM 1716 C C . GLY A 1 225 ? -20.509 22.347 9.938 1.00 41.41 225 GLY A C 1
ATOM 1717 O O . GLY A 1 225 ? -19.959 23.276 9.369 1.00 41.41 225 GLY A O 1
ATOM 1718 N N . THR A 1 226 ? -21.523 21.693 9.383 1.00 40.50 226 THR A N 1
ATOM 1719 C CA . THR A 1 226 ? -22.528 22.361 8.570 1.00 40.50 226 THR A CA 1
ATOM 1720 C C . THR A 1 226 ? -23.586 22.829 9.552 1.00 40.50 226 THR A C 1
ATOM 1722 O O . THR A 1 226 ? -24.643 22.220 9.703 1.00 40.50 226 THR A O 1
ATOM 1725 N N . ALA A 1 227 ? -23.266 23.905 10.272 1.00 41.78 227 ALA A N 1
ATOM 1726 C CA . ALA A 1 227 ? -24.323 24.795 10.692 1.00 41.78 227 ALA A CA 1
ATOM 1727 C C . ALA A 1 227 ? -24.985 25.254 9.390 1.00 41.78 227 ALA A C 1
ATOM 1729 O O . ALA A 1 227 ? -24.413 26.050 8.643 1.00 41.78 227 ALA A O 1
ATOM 1730 N N . ASP A 1 228 ? -26.150 24.687 9.093 1.00 36.28 228 ASP A N 1
ATOM 1731 C CA . ASP A 1 228 ? -27.159 25.366 8.299 1.00 36.28 228 ASP A CA 1
ATOM 1732 C C . ASP A 1 228 ? -27.422 26.696 9.007 1.00 36.28 228 ASP A C 1
ATOM 1734 O O . ASP A 1 228 ? -28.260 26.817 9.903 1.00 36.28 228 ASP A O 1
ATOM 1738 N N . VAL A 1 229 ? -26.631 27.704 8.645 1.00 40.94 229 VAL A N 1
ATOM 1739 C CA . VAL A 1 229 ? -26.958 29.094 8.902 1.00 40.94 229 VAL A CA 1
ATOM 1740 C C . VAL A 1 229 ? -28.141 29.375 7.991 1.00 40.94 229 VAL A C 1
ATOM 1742 O O . VAL A 1 229 ? -27.997 29.783 6.839 1.00 40.94 229 VAL A O 1
ATOM 1745 N N . ALA A 1 230 ? -29.336 29.110 8.514 1.00 35.59 230 ALA A N 1
ATOM 1746 C CA . ALA A 1 230 ? -30.532 29.788 8.058 1.00 35.59 230 ALA A CA 1
ATOM 1747 C C . ALA A 1 230 ? -30.202 31.292 7.983 1.00 35.59 230 ALA A C 1
ATOM 1749 O O . ALA A 1 230 ? -29.581 31.813 8.918 1.00 35.59 230 ALA A O 1
ATOM 1750 N N . PRO A 1 231 ? -30.565 32.002 6.902 1.00 39.41 231 PRO A N 1
ATOM 1751 C CA . PRO A 1 231 ? -30.306 33.427 6.789 1.00 39.41 231 PRO A CA 1
ATOM 1752 C C . PRO A 1 231 ? -31.251 34.164 7.742 1.00 39.41 231 PRO A C 1
ATOM 1754 O O . PRO A 1 231 ? -32.299 34.668 7.347 1.00 39.41 231 PRO A O 1
ATOM 1757 N N . THR A 1 232 ? -30.898 34.197 9.023 1.00 37.69 232 THR A N 1
ATOM 1758 C CA . THR A 1 232 ? -31.506 35.109 9.983 1.00 37.69 232 THR A CA 1
ATOM 1759 C C . THR A 1 232 ? -30.814 36.457 9.819 1.00 37.69 232 THR A C 1
ATOM 1761 O O . THR A 1 232 ? -29.592 36.543 9.732 1.00 37.69 232 THR A O 1
ATOM 1764 N N . ALA A 1 233 ? -31.647 37.484 9.683 1.00 37.09 233 ALA A N 1
ATOM 1765 C CA . ALA A 1 233 ? -31.347 38.850 9.282 1.00 37.09 233 ALA A CA 1
ATOM 1766 C C . ALA A 1 233 ? -30.067 39.475 9.890 1.00 37.09 233 ALA A C 1
ATOM 1768 O O . ALA A 1 233 ? -29.695 39.175 11.026 1.00 37.09 233 ALA A O 1
ATOM 1769 N N . PRO A 1 234 ? -29.424 40.418 9.173 1.00 40.38 234 PRO A N 1
ATOM 1770 C CA . PRO A 1 234 ? -28.241 41.102 9.661 1.00 40.38 234 PRO A CA 1
ATOM 1771 C C . PRO A 1 234 ? -28.682 42.143 10.687 1.00 40.38 234 PRO A C 1
ATOM 1773 O O . PRO A 1 234 ? -29.305 43.126 10.305 1.00 40.38 234 PRO A O 1
ATOM 1776 N N . ASN A 1 235 ? -28.407 41.911 11.971 1.00 43.44 235 ASN A N 1
ATOM 1777 C CA . ASN A 1 235 ? -28.210 42.952 12.988 1.00 43.44 235 ASN A CA 1
ATOM 1778 C C . ASN A 1 235 ? -27.877 42.314 14.344 1.00 43.44 235 ASN A C 1
ATOM 1780 O O . ASN A 1 235 ? -28.747 42.149 15.190 1.00 43.44 235 ASN A O 1
ATOM 1784 N N . ALA A 1 236 ? -26.605 41.995 14.570 1.00 37.91 236 ALA A N 1
ATOM 1785 C CA . ALA A 1 236 ? -26.018 42.019 15.907 1.00 37.91 236 ALA A CA 1
ATOM 1786 C C . ALA A 1 236 ? -24.495 42.058 15.765 1.00 37.91 236 ALA A C 1
ATOM 1788 O O . ALA A 1 236 ? -23.843 41.091 15.390 1.00 37.91 236 ALA A O 1
ATOM 1789 N N . ARG A 1 237 ? -23.956 43.243 16.016 1.00 47.50 237 ARG A N 1
ATOM 1790 C CA . ARG A 1 237 ? -22.540 43.534 16.195 1.00 47.50 237 ARG A CA 1
ATOM 1791 C C . ARG A 1 237 ? -22.121 42.896 17.525 1.00 47.50 237 ARG A C 1
ATOM 1793 O O . ARG A 1 237 ? -22.711 43.234 18.547 1.00 47.50 237 ARG A O 1
ATOM 1800 N N . GLY A 1 238 ? -21.155 41.986 17.507 1.00 38.31 238 GLY A N 1
ATOM 1801 C CA . GLY A 1 238 ? -20.603 41.357 18.705 1.00 38.31 238 GLY A CA 1
ATOM 1802 C C . GLY A 1 238 ? -19.356 40.558 18.351 1.00 38.31 238 GLY A C 1
ATOM 1803 O O . GLY A 1 238 ? -19.441 39.606 17.583 1.00 38.31 238 GLY A O 1
ATOM 1804 N N . ASP A 1 239 ? -18.225 41.037 18.854 1.00 46.19 239 ASP A N 1
ATOM 1805 C CA . ASP A 1 239 ? -16.873 40.500 18.723 1.00 46.19 239 ASP A CA 1
ATOM 1806 C C . ASP A 1 239 ? -16.712 39.056 19.249 1.00 46.19 239 ASP A C 1
ATOM 1808 O O . ASP A 1 239 ? -17.570 38.535 19.960 1.00 46.19 239 ASP A O 1
ATOM 1812 N N . ASP A 1 240 ? -15.546 38.482 18.924 1.00 39.34 240 ASP A N 1
ATOM 1813 C CA . ASP A 1 240 ? -14.888 37.304 19.520 1.00 39.34 240 ASP A CA 1
ATOM 1814 C C . ASP A 1 240 ? -15.012 35.950 18.795 1.00 39.34 240 ASP A C 1
ATOM 1816 O O . ASP A 1 240 ? -15.494 34.945 19.317 1.00 39.34 240 ASP A O 1
ATOM 1820 N N . THR A 1 241 ? -14.390 35.859 17.614 1.00 43.66 241 THR A N 1
ATOM 1821 C CA . THR A 1 241 ? -13.762 34.604 17.159 1.00 43.66 241 THR A CA 1
ATOM 1822 C C . THR A 1 241 ? -12.538 34.294 18.027 1.00 43.66 241 THR A C 1
ATOM 1824 O O . THR A 1 241 ? -11.402 34.579 17.645 1.00 43.66 241 THR A O 1
ATOM 1827 N N . ALA A 1 242 ? -12.764 33.712 19.205 1.00 45.94 242 ALA A N 1
ATOM 1828 C CA . ALA A 1 242 ? -11.710 33.118 20.017 1.00 45.94 242 ALA A CA 1
ATOM 1829 C C . ALA A 1 242 ? -11.357 31.731 19.455 1.00 45.94 242 ALA A C 1
ATOM 1831 O O . ALA A 1 242 ? -12.117 30.771 19.581 1.00 45.94 242 ALA A O 1
ATOM 1832 N N . SER A 1 243 ? -10.184 31.619 18.834 1.00 47.28 243 SER A N 1
ATOM 1833 C CA . SER A 1 243 ? -9.503 30.340 18.645 1.00 47.28 243 SER A CA 1
ATOM 1834 C C . SER A 1 243 ? -9.265 29.716 20.021 1.00 47.28 243 SER A C 1
ATOM 1836 O O . SER A 1 243 ? -8.488 30.266 20.804 1.00 47.28 243 SER A O 1
ATOM 1838 N N . THR A 1 244 ? -9.916 28.601 20.345 1.00 51.00 244 THR A N 1
ATOM 1839 C CA . THR A 1 244 ? -9.570 27.856 21.559 1.00 51.00 244 THR A CA 1
ATOM 1840 C C . THR A 1 244 ? -8.132 27.338 21.416 1.00 51.00 244 THR A C 1
ATOM 1842 O O . THR A 1 244 ? -7.837 26.627 20.452 1.00 51.00 244 THR A O 1
ATOM 1845 N N . PRO A 1 245 ? -7.199 27.723 22.307 1.00 55.22 245 PRO A N 1
ATOM 1846 C CA . PRO A 1 245 ? -5.827 27.240 22.244 1.00 55.22 245 PRO A CA 1
ATOM 1847 C C . PRO A 1 245 ? -5.791 25.730 22.502 1.00 55.22 245 PRO A C 1
ATOM 1849 O O . PRO A 1 245 ? -6.565 25.204 23.301 1.00 55.22 245 PRO A O 1
ATOM 1852 N N . PHE A 1 246 ? -4.896 25.034 21.800 1.00 55.88 246 PHE A N 1
ATOM 1853 C CA . PHE A 1 246 ? -4.637 23.612 21.999 1.00 55.88 246 PHE A CA 1
ATOM 1854 C C . PHE A 1 246 ? -4.230 23.362 23.457 1.00 55.88 246 PHE A C 1
ATOM 1856 O O . PHE A 1 246 ? -3.193 23.850 23.902 1.00 55.88 246 PHE A O 1
ATOM 1863 N N . ASP A 1 247 ? -5.066 22.619 24.182 1.00 70.12 247 ASP A N 1
ATOM 1864 C CA . ASP A 1 247 ? -4.851 22.231 25.574 1.00 70.12 247 ASP A CA 1
ATOM 1865 C C . ASP A 1 247 ? -4.411 20.753 25.636 1.00 70.12 247 ASP A C 1
ATOM 1867 O O . ASP A 1 247 ? -5.257 19.847 25.572 1.00 70.12 247 ASP A O 1
ATOM 1871 N N . PRO A 1 248 ? -3.095 20.479 25.714 1.00 59.78 248 PRO A N 1
ATOM 1872 C CA . PRO A 1 248 ? -2.577 19.116 25.773 1.00 59.78 248 PRO A CA 1
ATOM 1873 C C . PRO A 1 248 ? -3.034 18.383 27.041 1.00 59.78 248 PRO A C 1
ATOM 1875 O O . PRO A 1 248 ? -3.312 17.182 26.983 1.00 59.78 248 PRO A O 1
ATOM 1878 N N . ASP A 1 249 ? -3.214 19.090 28.155 1.00 64.94 249 ASP A N 1
ATOM 1879 C CA . ASP A 1 249 ? -3.605 18.487 29.430 1.00 64.94 249 ASP A CA 1
ATOM 1880 C C . ASP A 1 249 ? -5.086 18.064 29.402 1.00 64.94 249 ASP A C 1
ATOM 1882 O O . ASP A 1 249 ? -5.460 16.990 29.894 1.00 64.94 249 ASP A O 1
ATOM 1886 N N . GLY A 1 250 ? -5.927 18.834 28.706 1.00 71.56 250 GLY A N 1
ATOM 1887 C CA . GLY A 1 250 ? -7.324 18.500 28.408 1.00 71.56 250 GLY A CA 1
ATOM 1888 C C . GLY A 1 250 ? -7.513 17.263 27.511 1.00 71.56 250 GLY A C 1
ATOM 1889 O O . GLY A 1 250 ? -8.576 16.630 27.529 1.00 71.56 250 GLY A O 1
ATOM 1890 N N . SER A 1 251 ? -6.502 16.902 26.713 1.00 69.56 251 SER A N 1
ATOM 1891 C CA . SER A 1 251 ? -6.519 15.691 25.874 1.00 69.56 251 SER A CA 1
ATOM 1892 C C . SER A 1 251 ? -6.089 14.443 26.655 1.00 69.56 251 SER A C 1
ATOM 1894 O O . SER A 1 251 ? -6.764 13.411 26.603 1.00 69.56 251 SER A O 1
ATOM 1896 N N . ILE A 1 252 ? -5.038 14.564 27.474 1.00 71.25 252 ILE A N 1
ATOM 1897 C CA . ILE A 1 252 ? -4.533 13.483 28.331 1.00 71.25 252 ILE A CA 1
ATOM 1898 C C . ILE A 1 252 ? -5.570 13.112 29.396 1.00 71.25 252 ILE A C 1
ATOM 1900 O O . ILE A 1 252 ? -5.812 11.929 29.636 1.00 71.25 252 ILE A O 1
ATOM 1904 N N . SER A 1 253 ? -6.232 14.103 29.996 1.00 70.44 253 SER A N 1
ATOM 1905 C CA . SER A 1 253 ? -7.300 13.878 30.978 1.00 70.44 253 SER A CA 1
ATOM 1906 C C . SER A 1 253 ? -8.501 13.133 30.386 1.00 70.44 253 SER A C 1
ATOM 1908 O O . SER A 1 253 ? -9.006 12.205 31.017 1.00 70.44 253 SER A O 1
ATOM 1910 N N . ARG A 1 254 ? -8.912 13.447 29.150 1.00 72.50 254 ARG A N 1
ATOM 1911 C CA . ARG A 1 254 ? -9.957 12.688 28.435 1.00 72.50 254 ARG A CA 1
ATOM 1912 C C . ARG A 1 254 ? -9.533 11.256 28.111 1.00 72.50 254 ARG A C 1
ATOM 1914 O O . ARG A 1 254 ? -10.338 10.341 28.272 1.00 72.50 254 ARG A O 1
ATOM 1921 N N . TYR A 1 255 ? -8.281 11.047 27.710 1.00 67.31 255 TYR A N 1
ATOM 1922 C CA . TYR A 1 255 ? -7.744 9.708 27.457 1.00 67.31 255 TYR A CA 1
ATOM 1923 C C . TYR A 1 255 ? -7.694 8.850 28.731 1.00 67.31 255 TYR A C 1
ATOM 1925 O O . TYR A 1 255 ? -8.127 7.696 28.722 1.00 67.31 255 TYR A O 1
ATOM 1933 N N . LEU A 1 256 ? -7.213 9.413 29.844 1.00 77.38 256 LEU A N 1
ATOM 1934 C CA . LEU A 1 256 ? -7.175 8.719 31.133 1.00 77.38 256 LEU A CA 1
ATOM 1935 C C . LEU A 1 256 ? -8.586 8.429 31.660 1.00 77.38 256 LEU A C 1
ATOM 1937 O O . LEU A 1 256 ? -8.848 7.305 32.077 1.00 77.38 256 LEU A O 1
ATOM 1941 N N . ALA A 1 257 ? -9.518 9.379 31.535 1.00 70.81 257 ALA A N 1
ATOM 1942 C CA . ALA A 1 257 ? -10.915 9.166 31.908 1.00 70.81 257 ALA A CA 1
ATOM 1943 C C . ALA A 1 257 ? -11.572 8.035 31.095 1.00 70.81 257 ALA A C 1
ATOM 1945 O O . ALA A 1 257 ? -12.266 7.194 31.664 1.00 70.81 257 ALA A O 1
ATOM 1946 N N . GLY A 1 258 ? -11.306 7.958 29.785 1.00 67.88 258 GLY A N 1
ATOM 1947 C CA . GLY A 1 258 ? -11.784 6.857 28.941 1.00 67.88 258 GLY A CA 1
ATOM 1948 C C . GLY A 1 258 ? -11.168 5.506 29.319 1.00 67.88 258 GLY A C 1
ATOM 1949 O O . GLY A 1 258 ? -11.859 4.486 29.342 1.00 67.88 258 GLY A O 1
ATOM 1950 N N . ARG A 1 259 ? -9.882 5.492 29.688 1.00 70.00 259 ARG A N 1
ATOM 1951 C CA . ARG A 1 259 ? -9.191 4.291 30.175 1.00 70.00 259 ARG A CA 1
ATOM 1952 C C . ARG A 1 259 ? -9.767 3.795 31.505 1.00 70.00 259 ARG A C 1
ATOM 1954 O O . ARG A 1 259 ? -9.941 2.588 31.664 1.00 70.00 259 ARG A O 1
ATOM 1961 N N . ASP A 1 260 ? -10.078 4.699 32.427 1.00 63.53 260 ASP A N 1
ATOM 1962 C CA . ASP A 1 260 ? -10.652 4.355 33.732 1.00 63.53 260 ASP A CA 1
ATOM 1963 C C . ASP A 1 260 ? -12.124 3.923 33.619 1.00 63.53 260 ASP A C 1
ATOM 1965 O O . ASP A 1 260 ? -12.585 3.061 34.363 1.00 63.53 260 ASP A O 1
ATOM 1969 N N . GLN A 1 261 ? -12.863 4.431 32.630 1.00 60.44 261 GLN A N 1
ATOM 1970 C CA . GLN A 1 261 ? -14.193 3.909 32.302 1.00 60.44 261 GLN A CA 1
ATOM 1971 C C . GLN A 1 261 ? -14.140 2.499 31.698 1.00 60.44 261 GLN A C 1
ATOM 1973 O O . GLN A 1 261 ? -14.996 1.668 32.002 1.00 60.44 261 GLN A O 1
ATOM 1978 N N . ALA A 1 262 ? -13.123 2.196 30.887 1.00 58.25 262 ALA A N 1
ATOM 1979 C CA . ALA A 1 262 ? -12.955 0.878 30.277 1.00 58.25 262 ALA A CA 1
ATOM 1980 C C . ALA A 1 262 ? -12.567 -0.216 31.292 1.00 58.25 262 ALA 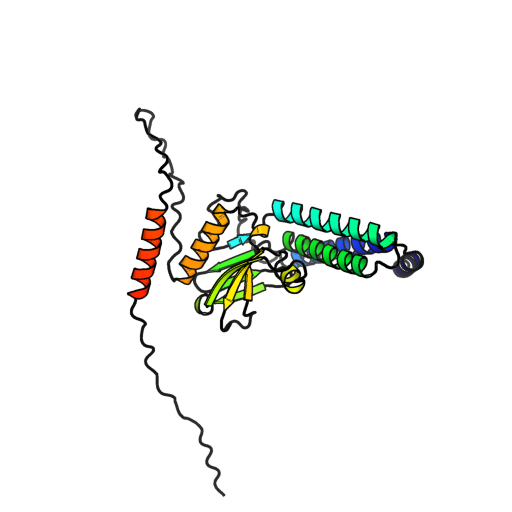A C 1
ATOM 1982 O O . ALA A 1 262 ? -12.897 -1.385 31.092 1.00 58.25 262 ALA A O 1
ATOM 1983 N N . THR A 1 263 ? -11.905 0.136 32.399 1.00 57.62 263 THR A N 1
ATOM 1984 C CA . THR A 1 263 ? -11.597 -0.811 33.488 1.00 57.62 263 THR A CA 1
ATOM 1985 C C . THR A 1 263 ? -12.792 -1.085 34.406 1.00 57.62 263 THR A C 1
ATOM 1987 O O . THR A 1 263 ? -12.790 -2.097 35.108 1.00 57.62 263 THR A O 1
ATOM 1990 N N . LEU A 1 264 ? -13.825 -0.234 34.371 1.00 51.19 264 LEU A N 1
ATOM 1991 C CA . LEU A 1 264 ? -15.054 -0.369 35.160 1.00 51.19 264 LEU A CA 1
ATOM 1992 C C . LEU A 1 264 ? -16.139 -1.219 34.487 1.00 51.19 264 LEU A C 1
ATOM 1994 O O . LEU A 1 264 ? -17.143 -1.519 35.131 1.00 51.19 264 LEU A O 1
ATOM 1998 N N . ILE A 1 265 ? -15.957 -1.642 33.232 1.00 48.84 265 ILE A N 1
ATOM 1999 C CA . ILE A 1 265 ? -16.852 -2.620 32.605 1.00 48.84 265 ILE A CA 1
ATOM 2000 C C . ILE A 1 265 ? -16.504 -3.995 33.195 1.00 48.84 265 ILE A C 1
ATOM 2002 O O . ILE A 1 265 ? -15.426 -4.522 32.900 1.00 48.84 265 ILE A O 1
ATOM 2006 N N . PRO A 1 266 ? -17.369 -4.604 34.032 1.00 45.28 266 PRO A N 1
ATOM 2007 C CA . PRO A 1 266 ? -17.092 -5.919 34.582 1.00 45.28 266 PRO A CA 1
ATOM 2008 C C . PRO A 1 266 ? -16.953 -6.901 33.423 1.00 45.28 266 PRO A C 1
ATOM 2010 O O . PRO A 1 266 ? -17.876 -7.094 32.630 1.00 45.28 266 PRO A O 1
ATOM 2013 N N . ARG A 1 267 ? -15.768 -7.512 33.320 1.00 50.97 267 ARG A N 1
ATOM 2014 C CA . ARG A 1 267 ? -15.505 -8.641 32.429 1.00 50.97 267 ARG A CA 1
ATOM 2015 C C . ARG A 1 267 ? -16.602 -9.664 32.694 1.00 50.97 267 ARG A C 1
ATOM 2017 O O . ARG A 1 267 ? -16.631 -10.256 33.768 1.00 50.97 267 ARG A O 1
ATOM 2024 N N . GLN A 1 268 ? -17.517 -9.830 31.746 1.00 44.97 268 GLN A N 1
ATOM 2025 C CA . GLN A 1 268 ? -18.555 -10.839 31.848 1.00 44.97 268 GLN A CA 1
ATOM 2026 C C . GLN A 1 268 ? -17.832 -12.187 31.919 1.00 44.97 268 GLN A C 1
ATOM 2028 O O . GLN A 1 268 ? -17.215 -12.620 30.942 1.00 44.97 268 GLN A O 1
ATOM 2033 N N . GLU A 1 269 ? -17.796 -12.784 33.112 1.00 44.16 269 GLU A N 1
ATOM 2034 C CA . GLU A 1 269 ? -17.234 -14.109 33.320 1.00 44.16 269 GLU A CA 1
ATOM 2035 C C . GLU A 1 269 ? -17.964 -15.049 32.373 1.00 44.16 269 GLU A C 1
ATOM 2037 O O . GLU A 1 269 ? -19.158 -15.313 32.516 1.00 44.16 269 GLU A O 1
ATOM 2042 N N . VAL A 1 270 ? -17.242 -15.523 31.360 1.00 50.00 270 VAL A N 1
ATOM 2043 C CA . VAL A 1 270 ? -17.706 -16.604 30.506 1.00 50.00 270 VAL A CA 1
ATOM 2044 C C . VAL A 1 270 ? -17.836 -17.807 31.424 1.00 50.00 270 VAL A C 1
ATOM 2046 O O . VAL A 1 270 ? -16.850 -18.476 31.735 1.00 50.00 270 VAL A O 1
ATOM 2049 N N . THR A 1 271 ? -19.054 -18.039 31.906 1.00 45.78 271 THR A N 1
ATOM 2050 C CA . THR A 1 271 ? -19.405 -19.220 32.678 1.00 45.78 271 THR A CA 1
ATOM 2051 C C . THR A 1 271 ? -18.999 -20.416 31.832 1.00 45.78 271 THR A C 1
ATOM 2053 O O . THR A 1 271 ? -19.493 -20.614 30.718 1.00 45.78 271 THR A O 1
ATOM 2056 N N . SER A 1 272 ? -18.019 -21.165 32.330 1.00 51.53 272 SER A N 1
ATOM 2057 C CA . SER A 1 272 ? -17.479 -22.363 31.710 1.00 51.53 272 SER A CA 1
ATOM 2058 C C . SER A 1 272 ? -18.607 -23.374 31.543 1.00 51.53 272 SER A C 1
ATOM 2060 O O . SER A 1 272 ? -18.933 -24.158 32.431 1.00 51.53 272 SER A O 1
ATOM 2062 N N . THR A 1 273 ? -19.247 -23.342 30.377 1.00 45.66 273 THR A N 1
ATOM 2063 C CA . THR A 1 273 ? -20.293 -24.299 30.046 1.00 45.66 273 THR A CA 1
ATOM 2064 C C . THR A 1 273 ? -19.596 -25.614 29.720 1.00 45.66 273 THR A C 1
ATOM 2066 O O . THR A 1 273 ? -19.033 -25.804 28.644 1.00 45.66 273 THR A O 1
ATOM 2069 N N . SER A 1 274 ? -19.535 -26.455 30.750 1.00 45.47 274 SER A N 1
ATOM 2070 C CA . SER A 1 274 ? -19.433 -27.912 30.742 1.00 45.47 274 SER A CA 1
ATOM 2071 C C . SER A 1 274 ? -19.433 -28.563 29.348 1.00 45.47 274 SER A C 1
ATOM 2073 O O . SER A 1 274 ? -20.392 -28.465 28.584 1.00 45.47 274 SER A O 1
ATOM 2075 N N . ARG A 1 275 ? -18.347 -29.286 29.051 1.00 53.22 275 ARG A N 1
ATOM 2076 C CA . ARG A 1 275 ? -18.208 -30.194 27.903 1.00 53.22 275 ARG A CA 1
ATOM 2077 C C . ARG A 1 275 ? -19.395 -31.169 27.810 1.00 53.22 275 ARG A C 1
ATOM 2079 O O . ARG A 1 275 ? -19.634 -31.885 28.782 1.00 53.22 275 ARG A O 1
ATOM 2086 N N . PRO A 1 276 ? -19.990 -31.396 26.628 1.00 50.75 276 PRO A N 1
ATOM 2087 C CA . PRO A 1 276 ? -20.603 -32.683 26.351 1.00 50.75 276 PRO A CA 1
ATOM 2088 C C . PRO A 1 276 ? -19.495 -33.690 26.007 1.00 50.75 276 PRO A C 1
ATOM 2090 O O . PRO A 1 276 ? -18.849 -33.629 24.961 1.00 50.75 276 PRO A O 1
ATOM 2093 N N . MET A 1 277 ? -19.245 -34.609 26.939 1.00 53.62 277 MET A N 1
ATOM 2094 C CA . MET A 1 277 ? -18.410 -35.789 26.738 1.00 53.62 277 MET A CA 1
ATOM 2095 C C . MET A 1 277 ? -19.221 -36.807 25.918 1.00 53.62 277 MET A C 1
ATOM 2097 O O . MET A 1 277 ? -20.072 -37.497 26.467 1.00 53.62 277 MET A O 1
ATOM 2101 N N . PHE A 1 278 ? -18.974 -36.911 24.611 1.00 47.34 278 PHE A N 1
ATOM 2102 C CA . PHE A 1 278 ? -19.511 -38.002 23.790 1.00 47.34 278 PHE A CA 1
ATOM 2103 C C . PHE A 1 278 ? -18.400 -38.686 22.997 1.00 47.34 278 PHE A C 1
ATOM 2105 O O . PHE A 1 278 ? -17.659 -38.036 22.264 1.00 47.34 278 PHE A O 1
ATOM 2112 N N . GLY A 1 279 ? -18.320 -40.015 23.136 1.00 43.66 279 GLY A N 1
ATOM 2113 C CA . GLY A 1 279 ? -17.631 -40.877 22.173 1.00 43.66 279 GLY A CA 1
ATOM 2114 C C . GLY A 1 279 ? -16.553 -41.818 22.715 1.00 43.66 279 GLY A C 1
ATOM 2115 O O . GLY A 1 279 ? -15.572 -42.060 22.019 1.00 43.66 279 GLY A O 1
ATOM 2116 N N . ARG A 1 280 ? -16.701 -42.388 23.921 1.00 45.91 280 ARG A N 1
ATOM 2117 C CA . ARG A 1 280 ? -15.871 -43.530 24.349 1.00 45.91 280 ARG A CA 1
ATOM 2118 C C . ARG A 1 280 ? -16.319 -44.774 23.569 1.00 45.91 280 ARG A C 1
ATOM 2120 O O . ARG A 1 280 ? -17.350 -45.362 23.877 1.00 45.91 280 ARG A O 1
ATOM 2127 N N . LYS A 1 281 ? -15.567 -45.150 22.533 1.00 48.34 281 LYS A N 1
ATOM 2128 C CA . LYS A 1 281 ? -15.802 -46.367 21.743 1.00 48.34 281 LYS A CA 1
ATOM 2129 C C . LYS A 1 281 ? -15.386 -47.580 22.586 1.00 48.34 281 LYS A C 1
ATOM 2131 O O . LYS A 1 281 ? -14.198 -47.838 22.761 1.00 48.34 281 LYS A O 1
ATOM 2136 N N . THR A 1 282 ? -16.353 -48.291 23.163 1.00 50.47 282 THR A N 1
ATOM 2137 C CA . THR A 1 282 ? -16.129 -49.602 23.787 1.00 50.47 282 THR A CA 1
ATOM 2138 C C . THR A 1 282 ? -15.912 -50.638 22.694 1.00 50.47 282 THR A C 1
ATOM 2140 O O . THR A 1 282 ? -16.852 -51.001 21.991 1.00 50.47 282 THR A O 1
ATOM 2143 N N . ILE A 1 283 ? -14.674 -51.103 22.551 1.00 47.31 283 ILE A N 1
ATOM 2144 C CA . ILE A 1 283 ? -14.358 -52.322 21.806 1.00 47.31 283 ILE A CA 1
ATOM 2145 C C . ILE A 1 283 ? -14.703 -53.486 22.738 1.00 47.31 283 ILE A C 1
ATOM 2147 O O . ILE A 1 283 ? -14.112 -53.617 23.809 1.00 47.31 283 ILE A O 1
ATOM 2151 N N . ARG A 1 284 ? -15.705 -54.285 22.363 1.00 49.59 284 ARG A N 1
ATOM 2152 C CA . ARG A 1 284 ? -15.970 -55.596 22.961 1.00 49.59 284 ARG A CA 1
ATOM 2153 C C . ARG A 1 284 ? -15.660 -56.666 21.919 1.00 49.59 284 ARG A C 1
ATOM 2155 O O . ARG A 1 284 ? -16.251 -56.613 20.848 1.00 49.59 284 ARG A O 1
ATOM 2162 N N . HIS A 1 285 ? -14.794 -57.580 22.362 1.00 47.94 285 HIS A N 1
ATOM 2163 C CA . HIS A 1 285 ? -14.439 -58.913 21.866 1.00 47.94 285 HIS A CA 1
ATOM 2164 C C . HIS A 1 285 ? -13.945 -59.034 20.426 1.00 47.94 285 HIS A C 1
ATOM 2166 O O . HIS A 1 285 ? -14.752 -58.896 19.488 1.00 47.94 285 HIS A O 1
#